Protein AF-A0A354GSQ2-F1 (afdb_monomer_lite)

Sequence (301 aa):
METSEYLVSHGCSGDFGRFRPTSPATYRRGDRVVLRSPDGLELGVVLRPATEGHARFLSGTALGELLRRATAEDEDTIRSARDRGDLIFQEGRLLAAEMGLPVEILDVEVQLDGSRAVVHHIRLAECDYRPLVSTLSTKHRILIVMENLGAPAAVPEEAHGGGCGKAGCGQAGGGGCGSCGSGGGCATGCGSGGAAVKDEAGTAVAVRDLPDDHEVCTCWSVAKEVVVAAIREGVCTVEAVGETTRAGTGCESCQPLLQQLIDSCGPAGLAEATVGSEEDAMAYFSGLREKMWEGRRTPLL

Secondary structure (DSSP, 8-state):
-----EEEEETTTTEEEEEEESSS----TT-EEEEE-SS-EEEEEEEEE--HHHHHH-TTS-EEEEEEEPPHHHHHHHHHHHHHHHHHHHHHHHHHHHTT-SEEEEEEEEPTTSSEEEEEEEESS----HHHHHHHHHHHTSEEEEEE-SPPP-PPP-------------------------------------PPEE-TTS-EE-GGGS-TT-EEEGGGTEEHHHHHHHHHTT--SHHHHHHHH-TTSSS-TTHHHHHHHHHHHSTTTSTTS----THHHHHHHHHHHHHTTTT------

Structure (mmCIF, N/CA/C/O backbone):
data_AF-A0A354GSQ2-F1
#
_entry.id   AF-A0A354GSQ2-F1
#
loop_
_atom_site.group_PDB
_atom_site.id
_atom_site.type_symbol
_atom_site.label_atom_id
_atom_site.label_alt_id
_atom_site.label_comp_id
_atom_site.label_asym_id
_atom_site.label_entity_id
_atom_site.label_seq_id
_atom_site.pdbx_PDB_ins_code
_atom_site.Cartn_x
_atom_site.Cartn_y
_atom_site.Cartn_z
_atom_site.occupancy
_atom_site.B_iso_or_equiv
_atom_site.auth_seq_id
_atom_site.auth_comp_id
_atom_site.auth_asym_id
_atom_site.auth_atom_id
_atom_site.pdbx_PDB_model_num
ATOM 1 N N . MET A 1 1 ? 23.203 9.232 -23.065 1.00 42.28 1 MET A N 1
ATOM 2 C CA . MET A 1 1 ? 21.965 8.696 -23.667 1.00 42.28 1 MET A CA 1
ATOM 3 C C . MET A 1 1 ? 20.943 8.639 -22.555 1.00 42.28 1 MET A C 1
ATOM 5 O O . MET A 1 1 ? 21.246 8.051 -21.526 1.00 42.28 1 MET A O 1
ATOM 9 N N . GLU A 1 2 ? 19.854 9.385 -22.713 1.00 52.53 2 GLU A N 1
ATOM 10 C CA . GLU A 1 2 ? 18.921 9.776 -21.652 1.00 52.53 2 GLU A CA 1
ATOM 11 C C . GLU A 1 2 ? 18.357 8.575 -20.892 1.00 52.53 2 GLU A C 1
ATOM 13 O O . GLU A 1 2 ? 17.747 7.675 -21.474 1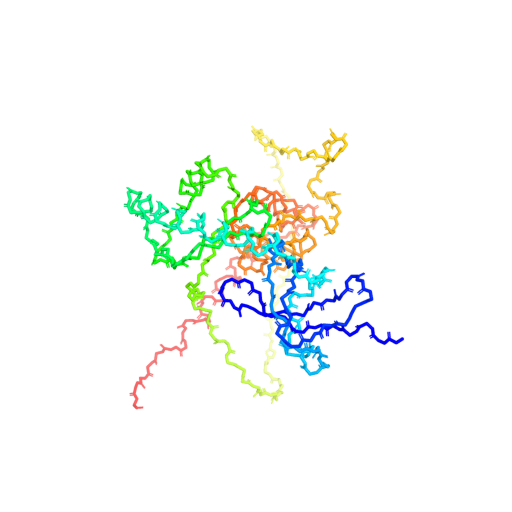.00 52.53 2 GLU A O 1
ATOM 18 N N . THR A 1 3 ? 18.551 8.590 -19.574 1.00 54.81 3 THR A N 1
ATOM 19 C CA . THR A 1 3 ? 17.863 7.754 -18.590 1.00 54.81 3 THR A CA 1
ATOM 20 C C . THR A 1 3 ? 16.371 8.066 -18.661 1.00 54.81 3 THR A C 1
ATOM 22 O O . THR A 1 3 ? 15.844 8.900 -17.931 1.00 54.81 3 THR A O 1
ATOM 25 N N . SER A 1 4 ? 15.703 7.438 -19.626 1.00 81.69 4 SER A N 1
ATOM 26 C CA . SER A 1 4 ? 14.283 7.631 -19.891 1.00 81.69 4 SER A CA 1
ATOM 27 C C . SER A 1 4 ? 13.491 7.056 -18.722 1.00 81.69 4 SER A C 1
ATOM 29 O O . SER A 1 4 ? 13.571 5.863 -18.435 1.00 81.69 4 SER A O 1
ATOM 31 N N . GLU A 1 5 ? 12.759 7.913 -18.023 1.00 88.75 5 GLU A N 1
ATOM 32 C CA . GLU A 1 5 ? 11.782 7.498 -17.022 1.00 88.75 5 GLU A CA 1
ATOM 33 C C . GLU A 1 5 ? 10.605 6.792 -17.698 1.00 88.75 5 GLU A C 1
ATOM 35 O O . GLU A 1 5 ? 10.332 6.989 -18.886 1.00 88.75 5 GLU A O 1
ATOM 40 N N . TYR A 1 6 ? 9.876 5.991 -16.932 1.00 90.75 6 TYR A N 1
ATOM 41 C CA . TYR A 1 6 ? 8.697 5.279 -17.403 1.00 90.75 6 TYR A CA 1
ATOM 42 C C . TYR A 1 6 ? 7.479 5.694 -16.593 1.00 90.75 6 TYR A C 1
ATOM 44 O O . TYR A 1 6 ? 7.553 5.867 -15.380 1.00 90.75 6 TYR A O 1
ATOM 52 N N . LEU A 1 7 ? 6.351 5.835 -17.280 1.00 91.31 7 LEU A N 1
ATOM 53 C CA . LEU A 1 7 ? 5.048 5.888 -16.644 1.00 91.31 7 LEU A CA 1
ATOM 54 C C . LEU A 1 7 ? 4.614 4.448 -16.366 1.00 91.31 7 LEU A C 1
ATOM 56 O O . LEU A 1 7 ? 4.531 3.639 -17.299 1.00 91.31 7 LEU A O 1
ATOM 60 N N . VAL A 1 8 ? 4.362 4.133 -15.103 1.00 91.88 8 VAL A N 1
ATOM 61 C CA . VAL A 1 8 ? 4.013 2.786 -14.642 1.00 91.88 8 VAL A CA 1
ATOM 62 C C . VAL A 1 8 ? 2.752 2.892 -13.800 1.00 91.88 8 VAL A C 1
ATOM 64 O O . VAL A 1 8 ? 2.685 3.763 -12.936 1.00 91.88 8 VAL A O 1
ATOM 67 N N . SER A 1 9 ? 1.765 2.035 -14.065 1.00 91.44 9 SER A N 1
ATOM 68 C CA . SER A 1 9 ? 0.638 1.844 -13.149 1.00 91.44 9 SER A CA 1
ATOM 69 C C . SER A 1 9 ? 1.027 0.845 -12.062 1.00 91.44 9 SER A C 1
ATOM 71 O O . SER A 1 9 ? 1.624 -0.180 -12.396 1.00 91.44 9 SER A O 1
ATOM 73 N N . HIS A 1 10 ? 0.699 1.108 -10.807 1.00 89.75 10 HIS A N 1
ATOM 74 C CA . HIS A 1 10 ? 1.065 0.313 -9.637 1.00 89.75 10 HIS A CA 1
ATOM 75 C C . HIS A 1 10 ? -0.059 0.321 -8.592 1.00 89.75 10 HIS A C 1
ATOM 77 O O . HIS A 1 10 ? -1.101 0.938 -8.814 1.00 89.75 10 HIS A O 1
ATOM 83 N N . GLY A 1 11 ? 0.120 -0.435 -7.507 1.00 79.25 11 GLY A N 1
ATOM 84 C CA . GLY A 1 11 ? -0.962 -0.745 -6.567 1.00 79.25 11 GLY A CA 1
ATOM 85 C C . GLY A 1 11 ? -2.086 -1.591 -7.187 1.00 79.25 11 GLY A C 1
ATOM 86 O O . GLY A 1 11 ? -2.130 -1.836 -8.400 1.00 79.25 11 GLY A O 1
ATOM 87 N N . CYS A 1 12 ? -3.010 -2.074 -6.358 1.00 65.81 12 CYS A N 1
ATOM 88 C CA . CYS A 1 12 ? -4.240 -2.722 -6.835 1.00 65.81 12 CYS A CA 1
ATOM 89 C C . CYS A 1 12 ? -5.298 -1.686 -7.242 1.00 65.81 12 CYS A C 1
ATOM 91 O O . CYS A 1 12 ? -6.066 -1.939 -8.171 1.00 65.81 12 CYS A O 1
ATOM 93 N N . SER A 1 13 ? -5.252 -0.498 -6.638 1.00 68.31 13 SER A N 1
ATOM 94 C CA . SER A 1 13 ? -6.089 0.668 -6.941 1.00 68.31 13 SER A CA 1
ATOM 95 C C . SER A 1 13 ? -5.804 1.288 -8.316 1.00 68.31 13 SER A C 1
ATOM 97 O O . SER A 1 13 ? -6.614 2.050 -8.845 1.00 68.31 13 SER A O 1
ATOM 99 N N . GLY A 1 14 ? -4.694 0.902 -8.957 1.00 74.06 14 GLY A N 1
ATOM 100 C CA . GLY A 1 14 ? -4.363 1.329 -10.316 1.00 74.06 14 GLY A CA 1
ATOM 101 C C . GLY A 1 14 ? -3.790 2.741 -10.392 1.00 74.06 14 GLY A C 1
ATOM 102 O O . GLY A 1 14 ? -3.915 3.391 -11.436 1.00 74.06 14 GLY A O 1
ATOM 103 N N . ASP A 1 15 ? -3.145 3.190 -9.316 1.00 83.12 15 ASP A N 1
ATOM 104 C CA . ASP A 1 15 ? -2.356 4.413 -9.306 1.00 83.12 15 ASP A CA 1
ATOM 105 C C . ASP A 1 15 ? -1.270 4.378 -10.370 1.00 83.12 15 ASP A C 1
ATOM 107 O O . ASP A 1 15 ? -0.908 3.335 -10.920 1.00 83.12 15 ASP A O 1
ATOM 111 N N . PHE A 1 16 ? -0.749 5.545 -10.717 1.00 87.69 16 PHE A N 1
ATOM 112 C CA . PHE A 1 16 ? 0.316 5.642 -11.696 1.00 87.69 16 PHE A CA 1
ATOM 113 C C . PHE A 1 16 ? 1.319 6.712 -11.312 1.00 87.69 16 PHE A C 1
ATOM 115 O O . PHE A 1 16 ? 0.971 7.794 -10.850 1.00 87.69 16 PHE A O 1
ATOM 122 N N . GLY A 1 17 ? 2.584 6.418 -11.589 1.00 87.50 17 GLY A N 1
ATOM 123 C CA . GLY A 1 17 ? 3.703 7.273 -11.229 1.00 87.50 17 GLY A CA 1
ATOM 124 C C . GLY A 1 17 ? 4.807 7.259 -12.272 1.00 87.50 17 GLY A C 1
ATOM 125 O O . GLY A 1 17 ? 4.791 6.489 -13.242 1.00 87.50 17 GLY A O 1
ATOM 126 N N . ARG A 1 18 ? 5.778 8.152 -12.078 1.00 89.31 18 ARG A N 1
ATOM 127 C CA . ARG A 1 18 ? 6.990 8.218 -12.896 1.00 89.31 18 ARG A CA 1
ATOM 128 C C . ARG A 1 18 ? 8.098 7.479 -12.173 1.00 89.31 18 ARG A C 1
ATOM 130 O O . ARG A 1 18 ? 8.474 7.850 -11.069 1.00 89.31 18 ARG A O 1
ATOM 137 N N . PHE A 1 19 ? 8.657 6.476 -12.830 1.00 90.56 19 PHE A N 1
ATOM 138 C CA . PHE A 1 19 ? 9.686 5.638 -12.240 1.00 90.56 19 PHE A CA 1
ATOM 139 C C . PHE A 1 19 ? 10.955 5.675 -13.074 1.00 90.56 19 PHE A C 1
ATOM 141 O O . PHE A 1 19 ? 10.932 5.488 -14.297 1.00 90.56 19 PHE A O 1
ATOM 148 N N . ARG A 1 20 ? 12.081 5.916 -12.404 1.00 91.25 20 ARG A N 1
ATOM 149 C CA . ARG A 1 20 ? 13.397 5.923 -13.038 1.00 91.25 20 ARG A CA 1
ATOM 150 C C . ARG A 1 20 ? 14.038 4.539 -12.918 1.00 91.25 20 ARG A C 1
ATOM 152 O O . ARG A 1 20 ? 14.146 4.036 -11.804 1.00 91.25 20 ARG A O 1
ATOM 159 N N . PRO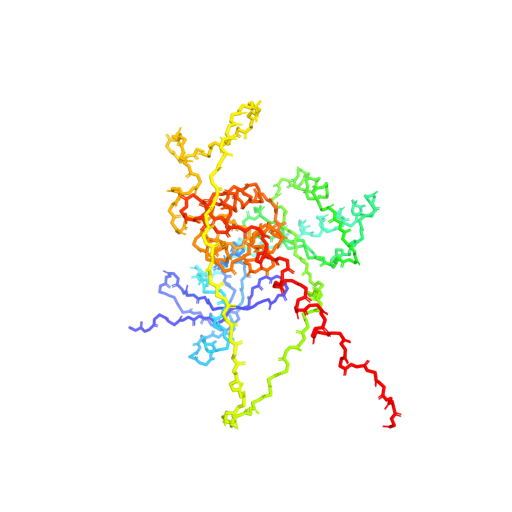 A 1 21 ? 14.498 3.924 -14.021 1.00 92.69 21 PRO A N 1
ATOM 160 C CA . PRO A 1 21 ? 15.263 2.683 -13.952 1.00 92.69 21 PRO A CA 1
ATOM 161 C C . PRO A 1 21 ? 16.531 2.833 -13.111 1.00 92.69 21 PRO A C 1
ATOM 163 O O . PRO A 1 21 ? 17.316 3.750 -13.352 1.00 92.69 21 PRO A O 1
ATOM 166 N N . THR A 1 22 ? 16.764 1.910 -12.178 1.00 92.00 22 THR A N 1
ATOM 167 C CA . THR A 1 22 ? 18.013 1.854 -11.390 1.00 92.00 22 THR A CA 1
ATOM 168 C C . THR A 1 22 ? 19.157 1.181 -12.146 1.00 92.00 22 THR A C 1
ATOM 170 O O . THR A 1 22 ? 20.328 1.397 -11.844 1.00 92.00 22 THR A O 1
ATOM 173 N N . SER A 1 23 ? 18.828 0.385 -13.163 1.00 85.75 23 SER A N 1
ATOM 174 C CA . SER A 1 23 ? 19.778 -0.275 -14.053 1.00 85.75 23 SER A CA 1
ATOM 175 C C . SER A 1 23 ? 19.487 0.072 -15.519 1.00 85.75 23 SER A C 1
ATOM 177 O O . SER A 1 23 ? 18.337 0.356 -15.874 1.00 85.75 23 SER A O 1
ATOM 179 N N . PRO A 1 24 ? 20.509 0.071 -16.397 1.00 83.31 24 PRO A N 1
ATOM 180 C CA . PRO A 1 24 ? 20.323 0.313 -17.823 1.00 83.31 24 PRO A CA 1
ATOM 181 C C . PRO A 1 24 ? 19.538 -0.846 -18.452 1.00 83.31 24 PRO A C 1
ATOM 183 O O . PRO A 1 24 ? 20.096 -1.864 -18.853 1.00 83.31 24 PRO A O 1
ATOM 186 N N . ALA A 1 25 ? 18.221 -0.679 -18.529 1.00 84.94 25 ALA A N 1
ATOM 187 C CA . ALA A 1 25 ? 17.292 -1.629 -19.118 1.00 84.94 25 ALA A CA 1
ATOM 188 C C . ALA A 1 25 ? 16.192 -0.895 -19.894 1.00 84.94 25 ALA A C 1
ATOM 190 O O . ALA A 1 25 ? 15.792 0.222 -19.556 1.00 84.94 25 ALA A O 1
ATOM 191 N N . THR A 1 26 ? 15.691 -1.537 -20.949 1.00 89.19 26 THR A N 1
ATOM 192 C CA . THR A 1 26 ? 14.559 -1.029 -21.729 1.00 89.19 26 THR A CA 1
ATOM 193 C C . THR A 1 26 ? 13.293 -1.793 -21.371 1.00 89.19 26 THR A C 1
ATOM 195 O O . THR A 1 26 ? 13.255 -3.030 -21.406 1.00 89.19 26 THR A O 1
ATOM 198 N N . TYR A 1 27 ? 12.240 -1.040 -21.075 1.00 91.56 27 TYR A N 1
ATOM 199 C CA . TYR A 1 27 ? 10.933 -1.578 -20.727 1.00 91.56 27 TYR A CA 1
ATOM 200 C C . TYR A 1 27 ? 9.914 -1.246 -21.813 1.00 91.56 27 TYR A C 1
ATOM 202 O O . TYR A 1 27 ? 9.933 -0.167 -22.409 1.00 91.56 27 TYR A O 1
ATOM 210 N N . ARG A 1 28 ? 9.038 -2.201 -22.113 1.00 92.56 28 ARG A N 1
ATOM 211 C CA . ARG A 1 28 ? 7.971 -2.064 -23.106 1.00 92.56 28 ARG A CA 1
ATOM 212 C C . ARG A 1 28 ? 6.635 -1.890 -22.404 1.00 92.56 28 ARG A C 1
ATOM 214 O O . ARG A 1 28 ? 6.451 -2.339 -21.279 1.00 92.56 28 ARG A O 1
ATOM 221 N N . ARG A 1 29 ? 5.681 -1.267 -23.098 1.00 94.44 29 ARG A N 1
ATOM 222 C CA . ARG A 1 29 ? 4.294 -1.210 -22.632 1.00 94.44 29 ARG A CA 1
ATOM 223 C C . ARG A 1 29 ? 3.780 -2.626 -22.348 1.00 94.44 29 ARG A C 1
ATOM 225 O O . ARG A 1 29 ? 3.891 -3.490 -23.213 1.00 94.44 29 ARG A O 1
ATOM 232 N N . GLY A 1 30 ? 3.197 -2.822 -21.172 1.00 94.31 30 GLY A N 1
ATOM 233 C CA . GLY A 1 30 ? 2.697 -4.104 -20.686 1.00 94.31 30 GLY A CA 1
ATOM 234 C C . GLY A 1 30 ? 3.723 -4.941 -19.920 1.00 94.31 30 GLY A C 1
ATOM 235 O O . GLY A 1 30 ? 3.328 -5.940 -19.326 1.00 94.31 30 GLY A O 1
ATOM 236 N N . ASP A 1 31 ? 5.006 -4.557 -19.891 1.00 95.00 31 ASP A N 1
ATOM 237 C CA . ASP A 1 31 ? 5.993 -5.254 -19.062 1.00 95.00 31 ASP A CA 1
ATOM 238 C C . ASP A 1 31 ? 5.594 -5.122 -17.586 1.00 95.00 31 ASP A C 1
ATOM 240 O O . ASP A 1 31 ? 5.360 -4.014 -17.093 1.00 95.00 31 ASP A O 1
ATOM 244 N N . ARG A 1 32 ? 5.544 -6.257 -16.881 1.00 95.06 32 ARG A N 1
ATOM 245 C CA . ARG A 1 32 ? 5.377 -6.283 -15.427 1.00 95.06 32 ARG A CA 1
ATOM 246 C C . ARG A 1 32 ? 6.727 -6.040 -14.770 1.00 95.06 32 ARG A C 1
ATOM 248 O O . ARG A 1 32 ? 7.734 -6.644 -15.153 1.00 95.06 32 ARG A O 1
ATOM 255 N N . VAL A 1 33 ? 6.759 -5.114 -13.824 1.00 95.06 33 VAL A N 1
ATOM 256 C CA . VAL A 1 33 ? 7.987 -4.606 -13.210 1.00 95.06 33 VAL A CA 1
ATOM 257 C C . VAL A 1 33 ? 7.835 -4.531 -11.703 1.00 95.06 33 VAL A C 1
ATOM 259 O O . VAL A 1 33 ? 6.744 -4.298 -11.198 1.00 95.06 33 VAL A O 1
ATOM 262 N N . VAL A 1 34 ? 8.945 -4.715 -11.000 1.00 94.69 34 VAL A N 1
ATOM 263 C CA . VAL A 1 34 ? 9.047 -4.410 -9.576 1.00 94.69 34 VAL A CA 1
ATOM 264 C C . VAL A 1 34 ? 9.567 -2.988 -9.445 1.00 94.69 34 VAL A C 1
ATOM 266 O O . VAL A 1 34 ? 10.566 -2.621 -10.081 1.00 94.69 34 VAL A O 1
ATOM 269 N N . LEU A 1 35 ? 8.891 -2.199 -8.623 1.00 93.50 35 LEU A N 1
ATOM 270 C CA . LEU A 1 35 ? 9.218 -0.807 -8.368 1.00 93.50 35 LEU A CA 1
ATOM 271 C C . LEU A 1 35 ? 9.237 -0.507 -6.871 1.00 93.50 35 LEU A C 1
ATOM 273 O O . LEU A 1 35 ? 8.699 -1.267 -6.067 1.00 93.50 35 LEU A O 1
ATOM 277 N N . ARG A 1 36 ? 9.872 0.606 -6.516 1.00 91.56 36 ARG A N 1
ATOM 278 C CA . ARG A 1 36 ? 9.809 1.204 -5.186 1.00 91.56 36 ARG A CA 1
ATOM 279 C C . ARG A 1 36 ? 9.062 2.530 -5.287 1.00 91.56 36 ARG A C 1
ATOM 281 O O . ARG A 1 36 ? 9.556 3.464 -5.924 1.00 91.56 36 ARG A O 1
ATOM 288 N N . SER A 1 37 ? 7.868 2.567 -4.713 1.00 86.88 37 SER A N 1
ATOM 289 C CA . SER A 1 37 ? 7.061 3.767 -4.488 1.00 86.88 37 SER A CA 1
ATOM 290 C C . SER A 1 37 ? 7.405 4.358 -3.105 1.00 86.88 37 SER A C 1
ATOM 292 O O . SER A 1 37 ? 8.173 3.744 -2.355 1.00 86.88 37 SER A O 1
ATOM 294 N N . PRO A 1 38 ? 6.861 5.532 -2.734 1.00 78.88 38 PRO A N 1
ATOM 295 C CA . PRO A 1 38 ? 6.916 6.010 -1.351 1.00 78.88 38 PRO A CA 1
ATOM 296 C C . PRO A 1 38 ? 6.237 5.046 -0.383 1.00 78.88 38 PRO A C 1
ATOM 298 O O . PRO A 1 38 ? 6.644 4.939 0.771 1.00 78.88 38 PRO A O 1
ATOM 301 N N . ASP A 1 39 ? 5.222 4.325 -0.858 1.00 76.88 39 ASP A N 1
ATOM 302 C CA . ASP A 1 39 ? 4.505 3.388 -0.021 1.00 76.88 39 ASP A CA 1
ATOM 303 C C . ASP A 1 39 ? 5.324 2.140 0.267 1.00 76.88 39 ASP A C 1
ATOM 305 O O . ASP A 1 39 ? 5.200 1.596 1.366 1.00 76.88 39 ASP A O 1
ATOM 309 N N . GLY A 1 40 ? 6.165 1.686 -0.666 1.00 84.62 40 GLY A N 1
ATOM 310 C CA . GLY A 1 40 ? 7.061 0.552 -0.460 1.00 84.62 40 GLY A CA 1
ATOM 311 C C . GLY A 1 40 ? 7.411 -0.196 -1.744 1.00 84.62 40 GLY A C 1
ATOM 312 O O . GLY A 1 40 ? 7.528 0.382 -2.826 1.00 84.62 40 GLY A O 1
ATOM 313 N N . LEU A 1 41 ? 7.655 -1.503 -1.613 1.00 90.06 41 LEU A N 1
ATOM 314 C CA . LEU A 1 41 ? 7.962 -2.373 -2.747 1.00 90.06 41 LEU A CA 1
ATOM 315 C C . LEU A 1 41 ? 6.670 -2.891 -3.383 1.00 90.06 41 LEU A C 1
ATOM 317 O O . LEU A 1 41 ? 5.864 -3.555 -2.728 1.00 90.06 41 LEU A O 1
ATOM 321 N N . GLU A 1 42 ? 6.503 -2.647 -4.678 1.00 90.62 42 GLU A N 1
ATOM 322 C CA . GLU A 1 42 ? 5.266 -2.964 -5.385 1.00 90.62 42 GLU A CA 1
ATOM 323 C C . GLU A 1 42 ? 5.518 -3.566 -6.762 1.00 90.62 42 GLU A C 1
ATOM 325 O O . GLU A 1 42 ? 6.602 -3.467 -7.350 1.00 90.62 42 GLU A O 1
ATOM 330 N N . LEU A 1 43 ? 4.463 -4.179 -7.291 1.00 91.62 43 LEU A N 1
ATOM 331 C CA . LEU A 1 43 ? 4.409 -4.634 -8.664 1.00 91.62 43 LEU A CA 1
ATOM 332 C C . LEU A 1 43 ? 3.632 -3.626 -9.512 1.00 91.62 43 LEU A C 1
ATOM 334 O O . LEU A 1 43 ? 2.533 -3.215 -9.151 1.00 91.62 43 LEU A O 1
ATOM 338 N N . GLY A 1 44 ? 4.173 -3.285 -10.675 1.00 92.44 44 GLY A N 1
ATOM 339 C CA . GLY A 1 44 ? 3.535 -2.388 -11.624 1.00 92.44 44 GLY A CA 1
ATOM 340 C C . GLY A 1 44 ? 3.521 -2.925 -13.048 1.00 92.44 44 GLY A C 1
ATOM 341 O O . GLY A 1 44 ? 4.140 -3.941 -13.378 1.00 92.44 44 GLY A O 1
ATOM 342 N N . VAL A 1 45 ? 2.812 -2.208 -13.912 1.00 94.50 45 VAL A N 1
ATOM 343 C CA . VAL A 1 45 ? 2.732 -2.455 -15.350 1.00 94.50 45 VAL A CA 1
ATOM 344 C C . VAL A 1 45 ? 3.191 -1.207 -16.083 1.00 94.50 45 VAL A C 1
ATOM 346 O O . VAL A 1 45 ? 2.656 -0.113 -15.907 1.00 94.50 45 VAL A O 1
ATOM 349 N N . VAL A 1 46 ? 4.201 -1.362 -16.932 1.00 94.38 46 VAL A N 1
ATOM 350 C CA . VAL A 1 46 ? 4.744 -0.247 -17.708 1.00 94.38 46 VAL A CA 1
ATOM 351 C C . VAL A 1 46 ? 3.697 0.211 -18.714 1.00 94.38 46 VAL A C 1
ATOM 353 O O . VAL A 1 46 ? 3.258 -0.554 -19.572 1.00 94.38 46 VAL A O 1
ATOM 356 N N . LEU A 1 47 ? 3.312 1.482 -18.654 1.00 93.00 47 LEU A N 1
ATOM 357 C CA . LEU A 1 47 ? 2.368 2.067 -19.599 1.00 93.00 47 LEU A CA 1
ATOM 358 C C . LEU A 1 47 ? 3.104 2.574 -20.836 1.00 93.00 47 LEU A C 1
ATOM 360 O O . LEU A 1 47 ? 2.704 2.280 -21.964 1.00 93.00 47 LEU A O 1
ATOM 364 N N . ARG A 1 48 ? 4.179 3.343 -20.632 1.00 92.00 48 ARG A N 1
ATOM 365 C CA . ARG A 1 48 ? 4.991 3.948 -21.701 1.00 92.00 48 ARG A CA 1
ATOM 366 C C . ARG A 1 48 ? 6.246 4.629 -21.142 1.00 92.00 48 ARG A C 1
ATOM 368 O O . ARG A 1 48 ? 6.279 4.929 -19.952 1.00 92.00 48 ARG A O 1
ATOM 375 N N . PRO A 1 49 ? 7.228 4.980 -21.990 1.00 89.75 49 PRO A N 1
ATOM 376 C CA . PRO A 1 49 ? 8.222 5.988 -21.637 1.00 89.75 49 PRO A CA 1
ATOM 377 C C . PRO A 1 49 ? 7.542 7.306 -21.241 1.00 89.75 49 PRO A C 1
ATOM 379 O O . PRO A 1 49 ? 6.580 7.748 -21.891 1.00 89.75 49 PRO A O 1
ATOM 382 N N . ALA A 1 50 ? 8.030 7.916 -20.164 1.00 85.69 50 ALA A N 1
ATOM 383 C CA . ALA A 1 50 ? 7.593 9.227 -19.721 1.00 85.69 50 ALA A CA 1
ATOM 384 C C . ALA A 1 50 ? 8.008 10.292 -20.749 1.00 85.69 50 ALA A C 1
ATOM 386 O O . ALA A 1 50 ? 8.980 10.141 -21.485 1.00 85.69 50 ALA A O 1
ATOM 387 N N . THR A 1 51 ? 7.234 11.369 -20.823 1.00 79.75 51 THR A N 1
ATOM 388 C CA . THR A 1 51 ? 7.487 12.508 -21.708 1.00 79.75 51 THR A CA 1
ATOM 389 C C . THR A 1 51 ? 7.524 13.756 -20.841 1.00 79.75 51 THR A C 1
ATOM 391 O O . THR A 1 51 ? 6.964 13.768 -19.743 1.00 79.75 51 THR A O 1
ATOM 394 N N . GLU A 1 52 ? 8.130 14.827 -21.342 1.00 70.62 52 GLU A N 1
ATOM 395 C CA . GLU A 1 52 ? 8.184 16.113 -20.639 1.00 70.62 52 GLU A CA 1
ATOM 396 C C . GLU A 1 52 ? 6.778 16.667 -20.316 1.00 70.62 52 GLU A C 1
ATOM 398 O O . GLU A 1 52 ? 6.573 17.320 -19.296 1.00 70.62 52 GLU A O 1
ATOM 403 N N . GLY A 1 53 ? 5.769 16.330 -21.132 1.00 66.44 53 GLY A N 1
ATOM 404 C CA . GLY A 1 53 ? 4.364 16.655 -20.864 1.00 66.44 53 GLY A CA 1
ATOM 405 C C . GLY A 1 53 ? 3.800 15.963 -19.619 1.00 66.44 53 GLY A C 1
ATOM 406 O O . GLY A 1 53 ? 3.035 16.579 -18.883 1.00 66.44 53 GLY A O 1
ATOM 407 N N . HIS A 1 54 ? 4.222 14.727 -19.325 1.00 70.62 54 HIS A N 1
ATOM 408 C CA . HIS A 1 54 ? 3.843 14.055 -18.078 1.00 70.62 54 HIS A CA 1
ATOM 409 C C . HIS A 1 54 ? 4.503 14.722 -16.869 1.00 70.62 54 HIS A C 1
ATOM 411 O O . HIS A 1 54 ? 3.878 14.812 -15.822 1.00 70.62 54 HIS A O 1
ATOM 417 N N . ALA A 1 55 ? 5.722 15.252 -17.009 1.00 62.69 55 ALA A N 1
ATOM 418 C CA . ALA A 1 55 ? 6.406 15.938 -15.914 1.00 62.69 55 ALA A CA 1
ATOM 419 C C . ALA A 1 55 ? 5.683 17.212 -15.444 1.00 62.69 55 ALA A C 1
ATOM 421 O O . ALA A 1 55 ? 5.749 17.536 -14.265 1.00 62.69 55 ALA A O 1
ATOM 422 N N . ARG A 1 56 ? 4.968 17.900 -16.346 1.00 61.09 56 ARG A N 1
ATOM 423 C CA . ARG A 1 56 ? 4.179 19.107 -16.033 1.00 61.09 56 ARG A CA 1
ATOM 424 C C . ARG A 1 56 ? 2.827 18.810 -15.385 1.00 61.09 56 ARG A C 1
ATOM 426 O O . ARG A 1 56 ? 2.277 19.679 -14.721 1.00 61.09 56 ARG A O 1
ATOM 433 N N . PHE A 1 57 ? 2.275 17.623 -15.631 1.00 59.91 57 PHE A N 1
ATOM 434 C CA . PHE A 1 57 ? 0.976 17.199 -15.096 1.00 59.91 57 PHE A CA 1
ATOM 435 C C . PHE A 1 57 ? 1.122 16.400 -13.792 1.00 59.91 57 PHE A C 1
ATOM 437 O O . PHE A 1 57 ? 0.215 16.376 -12.971 1.00 59.91 57 PHE A O 1
ATOM 444 N N . LEU A 1 58 ? 2.283 15.768 -13.606 1.00 62.44 58 LEU A N 1
ATOM 445 C CA . LEU A 1 58 ? 2.645 14.915 -12.474 1.00 62.44 58 LEU A CA 1
ATOM 446 C C . LEU A 1 58 ? 3.716 15.575 -11.599 1.00 62.44 58 LEU A C 1
ATOM 448 O O . LEU A 1 58 ? 4.619 14.908 -11.097 1.00 62.44 58 LEU A O 1
ATOM 452 N N . SER A 1 59 ? 3.650 16.899 -11.449 1.00 50.38 59 SER A N 1
ATOM 453 C CA . SER A 1 59 ? 4.630 17.711 -10.712 1.00 50.38 59 SER A CA 1
ATOM 454 C C . SER A 1 59 ? 4.785 17.291 -9.242 1.00 50.38 59 SER A C 1
ATOM 456 O O . SER A 1 59 ? 5.789 17.629 -8.627 1.00 50.38 59 SER A O 1
ATOM 458 N N . GLY A 1 60 ? 3.805 16.557 -8.698 1.00 52.09 60 GLY A N 1
ATOM 459 C CA . GLY A 1 60 ? 3.803 15.993 -7.344 1.00 52.09 60 GLY A CA 1
ATOM 460 C C . GLY A 1 60 ? 3.604 14.474 -7.288 1.00 52.09 60 GLY A C 1
ATOM 461 O O . GLY A 1 60 ? 3.350 13.943 -6.215 1.00 52.09 60 GLY A O 1
ATOM 462 N N . THR A 1 61 ? 3.680 13.762 -8.417 1.00 54.88 61 THR A N 1
ATOM 463 C CA . THR A 1 61 ? 3.553 12.297 -8.424 1.00 54.88 61 THR A CA 1
ATOM 464 C C . THR A 1 61 ? 4.918 11.687 -8.171 1.00 54.88 61 THR A C 1
ATOM 466 O O . THR A 1 61 ? 5.882 12.025 -8.864 1.00 54.88 61 THR A O 1
ATOM 469 N N . ALA A 1 62 ? 4.989 10.812 -7.171 1.00 56.44 62 ALA A N 1
ATOM 470 C CA . ALA A 1 62 ? 6.223 10.241 -6.663 1.00 56.44 62 ALA A CA 1
ATOM 471 C C . ALA A 1 62 ? 7.166 9.791 -7.786 1.00 56.44 62 ALA A C 1
ATOM 473 O O . ALA A 1 62 ? 6.835 8.927 -8.603 1.00 56.44 62 ALA A O 1
ATOM 474 N N . LEU A 1 63 ? 8.352 10.402 -7.814 1.00 69.31 63 LEU A N 1
ATOM 475 C CA . LEU A 1 63 ? 9.491 9.870 -8.542 1.00 69.31 63 LEU A CA 1
ATOM 476 C C . LEU A 1 63 ? 9.959 8.633 -7.783 1.00 69.31 63 LEU A C 1
ATOM 478 O O . LEU A 1 63 ? 10.673 8.746 -6.791 1.00 69.31 63 LEU A O 1
ATOM 482 N N . GLY A 1 64 ? 9.514 7.465 -8.229 1.00 87.00 64 GLY A N 1
ATOM 483 C CA . GLY A 1 64 ? 9.949 6.194 -7.669 1.00 87.00 64 GLY A CA 1
ATOM 484 C C . GLY A 1 64 ? 11.098 5.571 -8.456 1.00 87.00 64 GLY A C 1
ATOM 485 O O . GLY A 1 64 ? 11.551 6.071 -9.494 1.00 87.00 64 GLY A O 1
ATOM 486 N N . GLU A 1 65 ? 11.533 4.409 -7.988 1.00 92.81 65 GLU A N 1
ATOM 487 C CA . GLU A 1 65 ? 12.572 3.620 -8.641 1.00 92.81 65 GLU A CA 1
ATOM 488 C C . GLU A 1 65 ? 11.965 2.424 -9.373 1.00 92.81 65 GLU A C 1
ATOM 490 O O . GLU A 1 65 ? 11.224 1.633 -8.794 1.00 92.81 65 GLU A O 1
ATOM 495 N N . LEU A 1 66 ? 12.307 2.252 -10.649 1.00 93.75 66 LEU A N 1
ATOM 496 C CA . LEU A 1 66 ? 12.006 1.040 -11.404 1.00 93.75 66 LEU A CA 1
ATOM 497 C C . LEU A 1 66 ? 13.197 0.090 -11.251 1.00 93.75 66 LEU A C 1
ATOM 499 O O . LEU A 1 66 ? 14.268 0.323 -11.816 1.00 93.75 66 LEU A O 1
ATOM 503 N N . LEU A 1 67 ? 13.013 -0.981 -10.483 1.00 94.19 67 LEU A N 1
ATOM 504 C CA . LEU A 1 67 ? 14.113 -1.852 -10.079 1.00 94.19 67 LEU A CA 1
ATOM 505 C C . LEU A 1 67 ? 14.461 -2.869 -11.167 1.00 94.19 67 LEU A C 1
ATOM 507 O O . LEU A 1 67 ? 15.617 -2.986 -11.578 1.00 94.19 67 LEU A O 1
ATOM 511 N N . ARG A 1 68 ? 13.461 -3.630 -11.622 1.00 94.88 68 ARG A N 1
ATOM 512 C CA . ARG A 1 68 ? 13.645 -4.733 -12.576 1.00 94.88 68 ARG A CA 1
ATOM 513 C C . ARG A 1 68 ? 12.320 -5.216 -13.158 1.00 94.88 68 ARG A C 1
ATOM 515 O O . ARG A 1 68 ? 11.246 -4.855 -12.687 1.00 94.88 68 ARG A O 1
ATOM 522 N N . ARG A 1 69 ? 12.397 -6.096 -14.160 1.00 95.88 69 ARG A N 1
ATOM 523 C CA . ARG A 1 69 ? 11.247 -6.902 -14.598 1.00 95.88 69 ARG A CA 1
ATOM 524 C C . ARG A 1 69 ? 10.817 -7.856 -13.483 1.00 95.88 69 ARG A C 1
ATOM 526 O O . ARG A 1 69 ? 11.668 -8.358 -12.742 1.00 95.88 69 ARG A O 1
ATOM 533 N N . ALA A 1 70 ? 9.515 -8.094 -13.401 1.00 95.25 70 ALA A N 1
ATOM 534 C CA . ALA A 1 70 ? 8.944 -9.084 -12.505 1.00 95.25 70 ALA A CA 1
ATOM 535 C C . ALA A 1 70 ? 9.412 -10.494 -12.895 1.00 95.25 70 ALA A C 1
ATOM 537 O O . ALA A 1 70 ? 9.479 -10.838 -14.079 1.00 95.25 70 ALA A O 1
ATOM 538 N N . THR A 1 71 ? 9.762 -11.293 -11.896 1.00 96.06 71 THR A N 1
ATOM 539 C CA . THR A 1 71 ? 10.052 -12.723 -12.018 1.00 96.06 71 THR A CA 1
ATOM 540 C C . THR A 1 71 ? 8.783 -13.521 -11.718 1.00 96.06 71 THR A C 1
ATOM 542 O O . THR A 1 71 ? 7.816 -12.991 -11.178 1.00 96.06 71 THR A O 1
ATOM 545 N N . ALA A 1 72 ? 8.782 -14.819 -12.033 1.00 95.44 72 ALA A N 1
ATOM 546 C CA . ALA A 1 72 ? 7.679 -15.702 -11.640 1.00 95.44 72 ALA A CA 1
ATOM 547 C C . ALA A 1 72 ? 7.495 -15.761 -10.109 1.00 95.44 72 ALA A C 1
ATOM 549 O O . ALA A 1 72 ? 6.375 -15.866 -9.629 1.00 95.44 72 ALA A O 1
ATOM 550 N N . GLU A 1 73 ? 8.583 -15.627 -9.349 1.00 94.56 73 GLU A N 1
ATOM 551 C CA . GLU A 1 73 ? 8.536 -15.570 -7.886 1.00 94.56 73 GLU A CA 1
ATOM 552 C C . GLU A 1 73 ? 7.814 -14.310 -7.384 1.00 94.56 73 GLU A C 1
ATOM 554 O O . GLU A 1 73 ? 6.995 -14.401 -6.471 1.00 94.56 73 GLU A O 1
ATOM 559 N N . ASP A 1 74 ? 8.031 -13.147 -8.011 1.00 94.44 74 ASP A N 1
ATOM 560 C CA . ASP A 1 74 ? 7.281 -11.930 -7.660 1.00 94.44 74 ASP A CA 1
ATOM 561 C C . ASP A 1 74 ? 5.786 -12.080 -7.968 1.00 94.44 74 ASP A C 1
ATOM 563 O O . ASP A 1 74 ? 4.937 -11.584 -7.230 1.00 94.44 74 ASP A O 1
ATOM 567 N N . GLU A 1 75 ? 5.456 -12.772 -9.060 1.00 92.06 75 GLU A N 1
ATOM 568 C CA . GLU A 1 75 ? 4.074 -13.050 -9.460 1.00 92.06 75 GLU A CA 1
ATOM 569 C C . GLU A 1 75 ? 3.350 -13.966 -8.467 1.00 92.06 75 GLU A C 1
ATOM 571 O O . GLU A 1 75 ? 2.168 -13.779 -8.172 1.00 92.06 75 GLU A O 1
ATOM 576 N N . ASP A 1 76 ? 4.052 -14.952 -7.921 1.00 93.94 76 ASP A N 1
ATOM 577 C CA . ASP A 1 76 ? 3.498 -15.821 -6.887 1.00 93.94 76 ASP A CA 1
ATOM 578 C C . ASP A 1 76 ? 3.428 -15.106 -5.530 1.00 93.94 76 ASP A C 1
ATOM 580 O O . ASP A 1 76 ? 2.462 -15.281 -4.778 1.00 93.94 76 ASP A O 1
ATOM 584 N N . THR A 1 77 ? 4.388 -14.221 -5.255 1.00 93.19 77 THR A N 1
ATOM 585 C CA . THR A 1 77 ? 4.394 -13.372 -4.059 1.00 93.19 77 THR A CA 1
ATOM 586 C C . THR A 1 77 ? 3.209 -12.412 -4.063 1.00 93.19 77 THR A C 1
ATOM 588 O O . THR A 1 77 ? 2.466 -12.370 -3.085 1.00 93.19 77 THR A O 1
ATOM 591 N N . ILE A 1 78 ? 2.947 -11.701 -5.169 1.00 90.56 78 ILE A N 1
ATOM 592 C CA . ILE A 1 78 ? 1.812 -10.766 -5.244 1.00 90.56 78 ILE A CA 1
ATOM 593 C C . ILE A 1 78 ? 0.463 -11.492 -5.181 1.00 90.56 78 ILE A C 1
ATOM 595 O O . ILE A 1 78 ? -0.509 -10.956 -4.655 1.00 90.56 78 ILE A O 1
ATOM 599 N N . ARG A 1 79 ? 0.389 -12.728 -5.688 1.00 92.12 79 ARG A N 1
ATOM 600 C CA . ARG A 1 79 ? -0.810 -13.564 -5.562 1.00 92.12 79 ARG A CA 1
ATOM 601 C C . ARG A 1 79 ? -1.071 -13.922 -4.101 1.00 92.12 79 ARG A C 1
ATOM 603 O O . ARG A 1 79 ? -2.171 -13.706 -3.615 1.00 92.12 79 ARG A O 1
ATOM 610 N N . SER A 1 80 ? -0.035 -14.369 -3.395 1.00 94.12 80 SER A N 1
ATOM 611 C CA . SER A 1 80 ? -0.112 -14.681 -1.963 1.00 94.12 80 SER A CA 1
ATOM 612 C C . SER A 1 80 ? -0.421 -13.437 -1.119 1.00 94.12 80 SER A C 1
ATOM 614 O O . SER A 1 80 ? -1.142 -13.517 -0.126 1.00 94.12 80 SER A O 1
ATOM 616 N N . ALA A 1 81 ? 0.101 -12.273 -1.520 1.00 92.75 81 ALA A N 1
ATOM 617 C CA . ALA A 1 81 ? -0.192 -10.991 -0.891 1.00 92.75 81 ALA A CA 1
ATOM 618 C C . ALA A 1 81 ? -1.676 -10.616 -1.038 1.00 92.75 81 ALA A C 1
ATOM 620 O O . ALA A 1 81 ? -2.287 -10.209 -0.053 1.00 92.75 81 ALA A O 1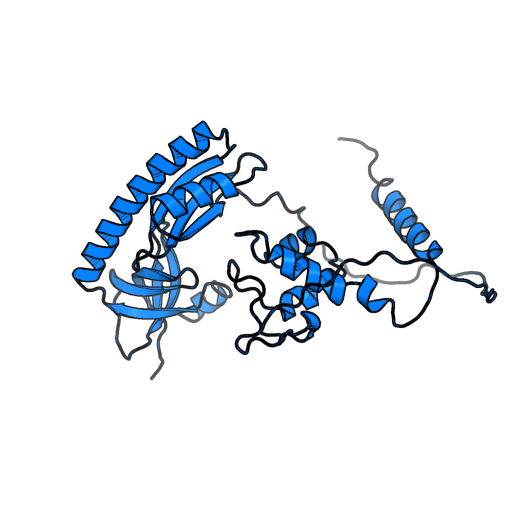
ATOM 621 N N . ARG A 1 82 ? -2.281 -10.833 -2.216 1.00 92.06 82 ARG A N 1
ATOM 622 C CA . ARG A 1 82 ? -3.728 -10.640 -2.428 1.00 92.06 82 ARG A CA 1
ATOM 623 C C . ARG A 1 82 ? -4.570 -11.569 -1.564 1.00 92.06 82 ARG A C 1
ATOM 625 O O . ARG A 1 82 ? -5.447 -11.085 -0.863 1.00 92.06 82 ARG A O 1
ATOM 632 N N . ASP A 1 83 ? -4.244 -12.861 -1.526 1.00 95.19 83 ASP A N 1
ATOM 633 C CA . ASP A 1 83 ? -4.968 -13.822 -0.681 1.00 95.19 83 ASP A CA 1
ATOM 634 C C . ASP A 1 83 ? -4.905 -13.418 0.808 1.00 95.19 83 ASP A C 1
ATOM 636 O O . ASP A 1 83 ? -5.874 -13.551 1.556 1.00 95.19 83 ASP A O 1
ATOM 640 N N . ARG A 1 84 ? -3.762 -12.878 1.256 1.00 95.62 84 ARG A N 1
ATOM 641 C CA . ARG A 1 84 ? -3.606 -12.325 2.610 1.00 95.62 84 ARG A CA 1
ATOM 642 C C . ARG A 1 84 ? -4.395 -11.025 2.803 1.00 95.62 84 ARG A C 1
ATOM 644 O O . ARG A 1 84 ? -4.964 -10.839 3.876 1.00 95.62 84 ARG A O 1
ATOM 651 N N . GLY A 1 85 ? -4.433 -10.154 1.797 1.00 96.12 85 GLY A N 1
ATOM 652 C CA . GLY A 1 85 ? -5.259 -8.945 1.777 1.00 96.12 85 GLY A CA 1
ATOM 653 C C . GLY A 1 85 ? -6.736 -9.273 1.972 1.00 96.12 85 GLY A C 1
ATOM 654 O O . GLY A 1 85 ? -7.351 -8.740 2.891 1.00 96.12 85 GLY A O 1
ATOM 655 N N . ASP A 1 86 ? -7.261 -10.254 1.234 1.00 96.62 86 ASP A N 1
ATOM 656 C CA . ASP A 1 86 ? -8.646 -10.725 1.362 1.00 96.62 86 ASP A CA 1
ATOM 657 C C . ASP A 1 86 ? -8.965 -11.205 2.786 1.00 96.62 86 ASP A C 1
ATOM 659 O O . ASP A 1 86 ? -10.022 -10.892 3.342 1.00 96.62 86 ASP A O 1
ATOM 663 N N . LEU A 1 87 ? -8.041 -11.936 3.418 1.00 97.06 87 LEU A N 1
ATOM 664 C CA . LEU A 1 87 ? -8.196 -12.375 4.808 1.00 97.06 87 LEU A CA 1
ATOM 665 C C . LEU A 1 87 ? -8.253 -11.186 5.777 1.00 97.06 87 LEU A C 1
ATOM 667 O O . LEU A 1 87 ? -9.140 -11.130 6.631 1.00 97.06 87 LEU A O 1
ATOM 671 N N . ILE A 1 88 ? -7.329 -10.229 5.642 1.00 97.88 88 ILE A N 1
ATOM 672 C CA . ILE A 1 88 ? -7.293 -9.024 6.483 1.00 97.88 88 ILE A CA 1
ATOM 673 C C . ILE A 1 88 ? -8.551 -8.180 6.259 1.00 97.88 88 ILE A C 1
ATOM 675 O O . ILE A 1 88 ? -9.119 -7.679 7.226 1.00 97.88 88 ILE A O 1
ATOM 679 N N . PHE A 1 89 ? -9.019 -8.057 5.018 1.00 97.75 89 PHE A N 1
ATOM 680 C CA . PHE A 1 89 ? -10.227 -7.324 4.655 1.00 97.75 89 PHE A CA 1
ATOM 681 C C . PHE A 1 89 ? -11.463 -7.877 5.369 1.00 97.75 89 PHE A C 1
ATOM 683 O O . PHE A 1 89 ? -12.173 -7.135 6.056 1.00 97.75 89 PHE A O 1
ATOM 690 N N . GLN A 1 90 ? -11.707 -9.187 5.262 1.00 97.62 90 GLN A N 1
ATOM 691 C CA . GLN A 1 90 ? -12.875 -9.811 5.890 1.00 97.62 90 GLN A CA 1
ATOM 692 C C . GLN A 1 90 ? -12.835 -9.673 7.414 1.00 97.62 90 GLN A C 1
ATOM 694 O O . GLN A 1 90 ? -13.830 -9.305 8.040 1.00 97.62 90 GLN A O 1
ATOM 699 N N . GLU A 1 91 ? -11.678 -9.922 8.024 1.00 97.56 91 GLU A N 1
ATOM 700 C CA . GLU A 1 91 ? -11.521 -9.792 9.471 1.00 97.56 91 GLU A CA 1
ATOM 701 C C . GLU A 1 91 ? -11.611 -8.342 9.948 1.00 97.56 91 GLU A C 1
ATOM 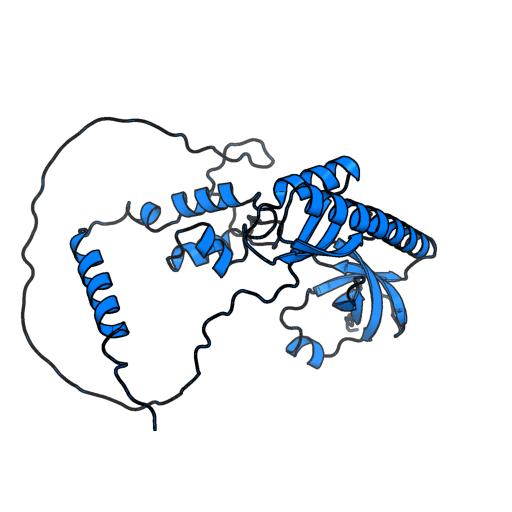703 O O . GLU A 1 91 ? -12.231 -8.074 10.975 1.00 97.56 91 GLU A O 1
ATOM 708 N N . GLY A 1 92 ? -11.037 -7.404 9.196 1.00 97.12 92 GLY A N 1
ATOM 709 C CA . GLY A 1 92 ? -11.105 -5.978 9.484 1.00 97.12 92 GLY A CA 1
ATOM 710 C C . GLY A 1 92 ? -12.544 -5.486 9.519 1.00 97.12 92 GLY A C 1
ATOM 711 O O . GLY A 1 92 ? -12.911 -4.757 10.436 1.00 97.12 92 GLY A O 1
ATOM 712 N N . ARG A 1 93 ? -13.391 -5.943 8.587 1.00 96.81 93 ARG A N 1
ATOM 713 C CA . ARG A 1 93 ? -14.823 -5.606 8.583 1.00 96.81 93 ARG A CA 1
ATOM 714 C C . ARG A 1 93 ? -15.559 -6.157 9.799 1.00 96.81 93 ARG A C 1
ATOM 716 O O . ARG A 1 93 ? -16.385 -5.450 10.372 1.00 96.81 93 ARG A O 1
ATOM 723 N N . LEU A 1 94 ? -15.258 -7.392 10.202 1.00 96.94 94 LEU A N 1
ATOM 724 C CA . LEU A 1 94 ? -15.852 -7.994 11.398 1.00 96.94 94 LEU A CA 1
ATOM 725 C C . LEU A 1 94 ? -15.455 -7.228 12.663 1.00 96.94 94 LEU A C 1
ATOM 727 O O . LEU A 1 94 ? -16.323 -6.867 13.452 1.00 96.94 94 LEU A O 1
ATOM 731 N N . LEU A 1 95 ? -14.165 -6.925 12.820 1.00 96.50 95 LEU A N 1
ATOM 732 C CA . LEU A 1 95 ? -13.649 -6.182 13.969 1.00 96.50 95 LEU A CA 1
ATOM 733 C C . LEU A 1 95 ? -14.178 -4.747 14.007 1.00 96.50 95 LEU A C 1
ATOM 735 O O . LEU A 1 95 ? -14.575 -4.275 15.067 1.00 96.50 95 LEU A O 1
ATOM 739 N N . ALA A 1 96 ? -14.236 -4.059 12.864 1.00 95.06 96 ALA A N 1
ATOM 740 C CA . ALA A 1 96 ? -14.795 -2.713 12.787 1.00 95.06 96 ALA A CA 1
ATOM 741 C C . ALA A 1 96 ? -16.269 -2.690 13.221 1.00 95.06 96 ALA A C 1
ATOM 743 O O . ALA A 1 96 ? -16.670 -1.805 13.976 1.00 95.06 96 ALA A O 1
ATOM 744 N N . ALA A 1 97 ? -17.053 -3.692 12.807 1.00 94.50 97 ALA A N 1
ATOM 745 C CA . ALA A 1 97 ? -18.445 -3.838 13.221 1.00 94.50 97 ALA A CA 1
ATOM 746 C C . ALA A 1 97 ? -18.584 -4.176 14.717 1.00 94.50 97 ALA A C 1
ATOM 748 O O . ALA A 1 97 ? -19.417 -3.582 15.396 1.00 94.50 97 ALA A O 1
ATOM 749 N N . GLU A 1 98 ? -17.760 -5.087 15.244 1.00 95.44 98 GLU A N 1
ATOM 750 C CA . GLU A 1 98 ? -17.747 -5.460 16.668 1.00 95.44 98 GLU A CA 1
ATOM 751 C C . GLU A 1 98 ? -17.382 -4.272 17.571 1.00 95.44 98 GLU A C 1
ATOM 753 O O . GLU A 1 98 ? -17.974 -4.084 18.633 1.00 95.44 98 GLU A O 1
ATOM 758 N N . MET A 1 99 ? -16.450 -3.433 17.119 1.00 94.50 99 MET A N 1
ATOM 759 C CA . MET A 1 99 ? -16.029 -2.213 17.811 1.00 94.50 99 MET A CA 1
ATOM 760 C C . MET A 1 99 ? -16.993 -1.033 17.602 1.00 94.50 99 MET A C 1
ATOM 762 O O . MET A 1 99 ? -16.812 0.012 18.225 1.00 94.50 99 MET A O 1
ATOM 766 N N . GLY A 1 100 ? -18.002 -1.169 16.733 1.00 92.88 100 GLY A N 1
ATOM 767 C CA . GLY A 1 100 ? -18.948 -0.097 16.412 1.00 92.88 100 GLY A CA 1
ATOM 768 C C . GLY A 1 100 ? -18.303 1.108 15.722 1.00 92.88 100 GLY A C 1
ATOM 769 O O . GLY A 1 100 ? -18.765 2.235 15.902 1.00 92.88 100 GLY A O 1
ATOM 770 N N . LEU A 1 101 ? -17.222 0.897 14.963 1.00 93.44 101 LEU A N 1
ATOM 771 C CA . LEU A 1 101 ? -16.524 1.978 14.274 1.00 93.44 101 LEU A CA 1
ATOM 772 C C . LEU A 1 101 ? -17.355 2.472 13.075 1.00 93.44 101 LEU A C 1
ATOM 774 O O . LEU A 1 101 ? -17.796 1.654 12.265 1.00 93.44 101 LEU A O 1
ATOM 778 N N . PRO A 1 102 ? -17.545 3.794 12.908 1.00 91.94 102 PRO A N 1
ATOM 779 C CA . PRO A 1 102 ? -18.286 4.387 11.796 1.00 91.94 102 PRO A CA 1
ATOM 780 C C . PRO A 1 102 ? -17.440 4.416 10.513 1.00 91.94 102 PRO A C 1
ATOM 782 O O . PRO A 1 102 ? -17.231 5.472 9.913 1.00 91.94 102 PRO A O 1
ATOM 785 N N . VAL A 1 103 ? -16.915 3.260 10.102 1.00 92.12 103 VAL A N 1
ATOM 786 C CA . VAL A 1 103 ? -16.072 3.118 8.913 1.00 92.12 103 VAL A CA 1
ATOM 787 C C . VAL A 1 103 ? -16.521 1.987 8.016 1.00 92.12 103 VAL A C 1
ATOM 789 O O . VAL A 1 103 ? -16.923 0.918 8.473 1.00 92.12 103 VAL A O 1
ATOM 792 N N . GLU A 1 104 ? -16.389 2.222 6.718 1.00 93.56 104 GLU A N 1
ATOM 793 C CA . GLU A 1 104 ? -16.605 1.218 5.691 1.00 93.56 104 GLU A CA 1
ATOM 794 C C . GLU A 1 104 ? -15.260 0.868 5.060 1.00 93.56 104 GLU A C 1
ATOM 796 O O . GLU A 1 104 ? -14.660 1.688 4.370 1.00 93.56 104 GLU A O 1
ATOM 801 N N . ILE A 1 105 ? -14.758 -0.336 5.337 1.00 95.12 105 ILE A N 1
ATOM 802 C CA . ILE A 1 105 ? -13.547 -0.851 4.691 1.00 95.12 105 ILE A CA 1
ATOM 803 C C . ILE A 1 105 ? -13.930 -1.319 3.289 1.00 95.12 105 ILE A C 1
ATOM 805 O O . ILE A 1 105 ? -14.844 -2.136 3.138 1.00 95.12 105 ILE A O 1
ATOM 809 N N . LEU A 1 106 ? -13.221 -0.800 2.291 1.00 94.19 106 LEU A N 1
ATOM 810 C CA . LEU A 1 106 ? -13.464 -1.035 0.872 1.00 94.19 106 LEU A CA 1
ATOM 811 C C . LEU A 1 106 ? -12.532 -2.099 0.298 1.00 94.19 106 LEU A C 1
ATOM 813 O O . LEU A 1 106 ? -12.995 -2.954 -0.453 1.00 94.19 106 LEU A O 1
ATOM 817 N N . ASP A 1 107 ? -11.252 -2.059 0.672 1.00 93.50 107 ASP A N 1
ATOM 818 C CA . ASP A 1 107 ? -10.231 -2.988 0.186 1.00 93.50 107 ASP A CA 1
ATOM 819 C C . ASP A 1 107 ? -9.023 -3.043 1.140 1.00 93.50 107 ASP A C 1
ATOM 821 O O . ASP A 1 107 ? -8.845 -2.152 1.976 1.00 93.50 107 ASP A O 1
ATOM 825 N N . VAL A 1 108 ? -8.194 -4.084 1.025 1.00 95.31 108 VAL A N 1
ATOM 826 C CA . VAL A 1 108 ? -6.903 -4.185 1.720 1.00 95.31 108 VAL A CA 1
ATOM 827 C C . VAL A 1 108 ? -5.810 -4.652 0.766 1.00 95.31 108 VAL A C 1
ATOM 829 O O . VAL A 1 108 ? -5.806 -5.791 0.303 1.00 95.31 108 VAL A O 1
ATOM 832 N N . GLU A 1 109 ? -4.809 -3.802 0.566 1.00 92.38 109 GLU A N 1
ATOM 833 C CA . GLU A 1 109 ? -3.654 -4.095 -0.277 1.00 92.38 109 GLU A CA 1
ATOM 834 C C . GLU A 1 109 ? -2.436 -4.479 0.559 1.00 92.38 109 GLU A C 1
ATOM 836 O O . GLU A 1 109 ? -1.978 -3.709 1.398 1.00 92.38 109 GLU A O 1
ATOM 841 N N . VAL A 1 110 ? -1.863 -5.657 0.307 1.00 93.81 110 VAL A N 1
ATOM 842 C CA . VAL A 1 110 ? -0.601 -6.088 0.924 1.00 93.81 110 VAL A CA 1
ATOM 843 C C . VAL A 1 110 ? 0.547 -5.862 -0.054 1.00 93.81 110 VAL A C 1
ATOM 845 O O . VAL A 1 110 ? 0.486 -6.289 -1.208 1.00 93.81 110 VAL A O 1
ATOM 848 N N . GLN A 1 111 ? 1.611 -5.220 0.422 1.00 91.00 111 GLN A N 1
ATOM 849 C CA . GLN A 1 111 ? 2.786 -4.919 -0.394 1.00 91.00 111 GLN A CA 1
ATOM 850 C C . GLN A 1 111 ? 3.569 -6.166 -0.793 1.00 91.00 111 GLN A C 1
ATOM 852 O O . GLN A 1 111 ? 3.457 -7.222 -0.168 1.00 91.00 111 GLN A O 1
ATOM 857 N N . LEU A 1 112 ? 4.411 -6.031 -1.823 1.00 89.50 112 LEU A N 1
ATOM 858 C CA . LEU A 1 112 ? 5.149 -7.159 -2.390 1.00 89.50 112 LEU A CA 1
ATOM 859 C C . LEU A 1 112 ? 6.104 -7.800 -1.373 1.00 89.50 112 LEU A C 1
ATOM 861 O O . LEU A 1 112 ? 6.304 -9.007 -1.403 1.00 89.50 112 LEU A O 1
ATOM 865 N N . ASP A 1 113 ? 6.674 -7.021 -0.454 1.00 88.75 113 ASP A N 1
ATOM 866 C CA . ASP A 1 113 ? 7.536 -7.545 0.613 1.00 88.75 113 ASP A CA 1
ATOM 867 C C . ASP A 1 113 ? 6.761 -8.120 1.817 1.00 88.75 113 ASP A C 1
ATOM 869 O O . ASP A 1 113 ? 7.360 -8.669 2.744 1.00 88.75 113 ASP A O 1
ATOM 873 N N . GLY A 1 114 ? 5.428 -8.005 1.816 1.00 89.62 114 GLY A N 1
ATOM 874 C CA . GLY A 1 114 ? 4.545 -8.496 2.870 1.00 89.62 114 GLY A CA 1
ATOM 875 C C . GLY A 1 114 ? 4.680 -7.779 4.216 1.00 89.62 114 GLY A C 1
ATOM 876 O O . GLY A 1 114 ? 4.141 -8.285 5.208 1.00 89.62 114 GLY A O 1
ATOM 877 N N . SER A 1 115 ? 5.392 -6.647 4.267 1.00 89.62 115 SER A N 1
ATOM 878 C CA . SER A 1 115 ? 5.692 -5.902 5.496 1.00 89.62 115 SER A CA 1
ATOM 879 C C . SER A 1 115 ? 4.588 -4.921 5.900 1.00 89.62 115 SER A C 1
ATOM 881 O O . SER A 1 115 ? 4.384 -4.680 7.094 1.00 89.62 115 SER A O 1
ATOM 883 N N . ARG A 1 116 ? 3.830 -4.415 4.921 1.00 93.12 116 ARG A N 1
ATOM 884 C CA . ARG A 1 116 ? 2.769 -3.417 5.091 1.00 93.12 116 ARG A CA 1
ATOM 885 C C . ARG A 1 116 ? 1.491 -3.844 4.374 1.00 93.12 116 ARG A C 1
ATOM 887 O O . ARG A 1 116 ? 1.539 -4.379 3.265 1.00 93.12 116 ARG A O 1
ATOM 894 N N . ALA A 1 117 ? 0.357 -3.588 5.019 1.00 94.50 117 ALA A N 1
ATOM 895 C CA . ALA A 1 117 ? -0.966 -3.645 4.422 1.00 94.50 117 ALA A CA 1
ATOM 896 C C . ALA A 1 117 ? -1.646 -2.278 4.529 1.00 94.50 117 ALA A C 1
ATOM 898 O O . ALA A 1 117 ? -1.705 -1.694 5.614 1.00 94.50 117 ALA A O 1
ATOM 899 N N . VAL A 1 118 ? -2.148 -1.782 3.405 1.00 92.81 118 VAL A N 1
ATOM 900 C CA . VAL A 1 118 ? -2.919 -0.545 3.305 1.00 92.81 118 VAL A CA 1
ATOM 901 C C . VAL A 1 118 ? -4.395 -0.911 3.298 1.00 92.81 118 VAL A C 1
ATOM 903 O O . VAL A 1 118 ? -4.852 -1.670 2.450 1.00 92.81 118 VAL A O 1
ATOM 906 N N . VAL A 1 119 ? -5.129 -0.418 4.286 1.00 95.31 119 VAL A N 1
ATOM 907 C CA . VAL A 1 119 ? -6.568 -0.620 4.434 1.00 95.31 119 VAL A CA 1
ATOM 908 C C . VAL A 1 119 ? -7.261 0.612 3.876 1.00 95.31 119 VAL A C 1
ATOM 910 O O . VAL A 1 119 ? -7.224 1.675 4.497 1.00 95.31 119 VAL A O 1
ATOM 913 N N . HIS A 1 120 ? -7.902 0.459 2.722 1.00 93.25 120 HIS A N 1
ATOM 914 C CA . HIS A 1 120 ? -8.705 1.506 2.107 1.00 93.25 120 HIS A CA 1
ATOM 915 C C . HIS A 1 120 ? -10.072 1.555 2.772 1.00 93.25 120 HIS A C 1
ATOM 917 O O . HIS A 1 120 ? -10.804 0.559 2.795 1.00 93.25 120 HIS A O 1
ATOM 923 N N . HIS A 1 121 ? -10.449 2.715 3.298 1.00 93.44 121 HIS A N 1
ATOM 924 C CA . HIS A 1 121 ? -11.731 2.883 3.972 1.00 93.44 121 HIS A CA 1
ATOM 925 C C . HIS A 1 121 ? -12.380 4.228 3.671 1.00 93.44 121 HIS A C 1
ATOM 927 O O . HIS A 1 121 ? -11.738 5.178 3.236 1.00 93.44 121 HIS A O 1
ATOM 933 N N . ILE A 1 122 ? -13.675 4.318 3.952 1.00 92.69 122 ILE A N 1
ATOM 934 C CA . ILE A 1 122 ? -14.399 5.583 4.068 1.00 92.69 122 ILE A CA 1
ATOM 935 C C . ILE A 1 122 ? -14.721 5.798 5.542 1.00 92.69 122 ILE A C 1
ATOM 937 O O . ILE A 1 122 ? -15.317 4.938 6.197 1.00 92.69 122 ILE A O 1
ATOM 941 N N . ARG A 1 123 ? -14.326 6.956 6.078 1.00 92.25 123 ARG A N 1
ATOM 942 C CA . ARG A 1 123 ? -14.740 7.407 7.413 1.00 92.25 123 ARG A CA 1
ATOM 943 C C . ARG A 1 123 ? -16.094 8.115 7.315 1.00 92.25 123 ARG A C 1
ATOM 945 O O . ARG A 1 123 ? -16.196 9.138 6.645 1.00 92.25 123 ARG A O 1
ATOM 952 N N . LEU A 1 124 ? -17.121 7.590 7.986 1.00 87.38 124 LEU A N 1
ATOM 953 C CA . LEU A 1 124 ? -18.467 8.185 8.007 1.00 87.38 124 LEU A CA 1
ATOM 954 C C . LEU A 1 124 ? -18.644 9.199 9.147 1.00 87.38 124 LEU A C 1
ATOM 956 O O . LEU A 1 124 ? -19.464 10.107 9.041 1.00 87.38 124 LEU A O 1
ATOM 960 N N . ALA A 1 125 ? -17.888 9.044 10.234 1.00 86.31 125 ALA A N 1
ATOM 961 C CA . ALA A 1 125 ? -17.818 9.985 11.349 1.00 86.31 125 ALA A CA 1
ATOM 962 C C . ALA A 1 125 ? -16.458 9.874 12.051 1.00 86.31 125 ALA A C 1
ATOM 964 O O . ALA A 1 125 ? -15.754 8.878 11.878 1.00 86.31 125 ALA A O 1
ATOM 965 N N . GLU A 1 126 ? -16.095 10.874 12.855 1.00 85.19 126 GLU A N 1
ATOM 966 C CA . GLU A 1 126 ? -14.853 10.837 13.631 1.00 85.19 126 GLU A CA 1
ATOM 967 C C . GLU A 1 126 ? -14.788 9.613 14.548 1.00 85.19 126 GLU A C 1
ATOM 969 O O . GLU A 1 126 ? -15.737 9.299 15.271 1.00 85.19 126 GLU A O 1
ATOM 974 N N . CYS A 1 127 ? -13.661 8.904 14.498 1.00 86.06 127 CYS A N 1
ATOM 975 C CA . CYS A 1 127 ? -13.450 7.684 15.263 1.00 86.06 127 CYS A CA 1
ATOM 976 C C . CYS A 1 127 ? -11.968 7.369 15.456 1.00 86.06 127 CYS A C 1
ATOM 978 O O . CYS A 1 127 ? -11.128 7.726 14.632 1.00 86.06 127 CYS A O 1
ATOM 980 N N . ASP A 1 128 ? -11.671 6.624 16.517 1.00 90.38 128 ASP A N 1
ATOM 981 C CA . ASP A 1 128 ? -10.328 6.153 16.840 1.00 90.38 128 ASP A CA 1
ATOM 982 C C . ASP A 1 128 ? -10.049 4.770 16.220 1.00 90.38 128 ASP A C 1
ATOM 984 O O . ASP A 1 128 ? -10.659 3.770 16.602 1.00 90.38 128 ASP A O 1
ATOM 988 N N . TYR A 1 129 ? -9.096 4.699 15.284 1.00 90.88 129 TYR A N 1
ATOM 989 C CA . TYR A 1 129 ? -8.686 3.447 14.630 1.00 90.88 129 TYR A CA 1
ATOM 990 C C . TYR A 1 129 ? -7.722 2.592 15.436 1.00 90.88 129 TYR A C 1
ATOM 992 O O . TYR A 1 129 ? -7.507 1.431 15.079 1.00 90.88 129 TYR A O 1
ATOM 1000 N N . ARG A 1 130 ? -7.097 3.136 16.485 1.00 93.06 130 ARG A N 1
ATOM 1001 C CA . ARG A 1 130 ? -5.984 2.475 17.180 1.00 93.06 130 ARG A CA 1
ATOM 1002 C C . ARG A 1 130 ? -6.332 1.053 17.645 1.00 93.06 130 ARG A C 1
ATOM 1004 O O . ARG A 1 130 ? -5.495 0.170 17.442 1.00 93.06 130 ARG A O 1
ATOM 1011 N N . PRO A 1 131 ? -7.539 0.763 18.179 1.00 94.06 131 PRO A N 1
ATOM 1012 C CA . PRO A 1 131 ? -7.912 -0.601 18.559 1.00 94.06 131 PRO A CA 1
ATOM 1013 C C . PRO A 1 131 ? -7.975 -1.569 17.369 1.00 94.06 131 PRO A C 1
ATOM 1015 O O . PRO A 1 131 ? -7.466 -2.690 17.458 1.00 94.06 131 PRO A O 1
ATOM 1018 N N . LEU A 1 132 ? -8.545 -1.130 16.242 1.00 95.62 132 LEU A N 1
ATOM 1019 C CA . LEU A 1 132 ? -8.650 -1.928 15.019 1.00 95.62 132 LEU A CA 1
ATOM 1020 C C . LEU A 1 132 ? -7.262 -2.207 14.428 1.00 95.62 132 LEU A C 1
ATOM 1022 O O . LEU A 1 132 ? -6.914 -3.363 14.187 1.00 95.62 132 LEU A O 1
ATOM 1026 N N . VAL A 1 133 ? -6.454 -1.156 14.266 1.00 96.56 133 VAL A N 1
ATOM 1027 C CA . VAL A 1 133 ? -5.084 -1.224 13.733 1.00 96.56 133 VAL A CA 1
ATOM 1028 C C . VAL A 1 133 ? -4.224 -2.147 14.593 1.00 96.56 133 VAL A C 1
ATOM 1030 O O . VAL A 1 133 ? -3.579 -3.049 14.064 1.00 96.56 133 VAL A O 1
ATOM 1033 N N . SER A 1 134 ? -4.253 -1.978 15.918 1.00 96.25 134 SER A N 1
ATOM 1034 C CA . SER A 1 134 ? -3.481 -2.803 16.856 1.00 96.25 134 SER A CA 1
ATOM 1035 C C . SER A 1 134 ? -3.875 -4.282 16.784 1.00 96.25 134 SER A C 1
ATOM 1037 O O . SER A 1 134 ? -3.008 -5.162 16.736 1.00 96.25 134 SER A O 1
ATOM 1039 N N . THR A 1 135 ? -5.179 -4.565 16.701 1.00 97.06 135 THR A N 1
ATOM 1040 C CA . THR A 1 135 ? -5.696 -5.938 16.617 1.00 97.06 135 THR A CA 1
ATOM 1041 C C . THR A 1 135 ? -5.280 -6.610 15.310 1.00 97.06 135 THR A C 1
ATOM 1043 O O . THR A 1 135 ? -4.720 -7.710 15.335 1.00 97.06 135 THR A O 1
ATOM 1046 N N . LEU A 1 136 ? -5.493 -5.944 14.169 1.00 96.75 136 LEU A N 1
ATOM 1047 C CA . LEU A 1 136 ? -5.120 -6.468 12.853 1.00 96.75 136 LEU A CA 1
ATOM 1048 C C . LEU A 1 136 ? -3.603 -6.633 12.725 1.00 96.75 136 LEU A C 1
ATOM 1050 O O . LEU A 1 136 ? -3.137 -7.689 12.295 1.00 96.75 136 LEU A O 1
ATOM 1054 N N . SER A 1 137 ? -2.834 -5.637 13.168 1.00 96.69 137 SER A N 1
ATOM 1055 C CA . SER A 1 137 ? -1.372 -5.663 13.117 1.00 96.69 137 SER A CA 1
ATOM 1056 C C . SER A 1 137 ? -0.790 -6.811 13.940 1.00 96.69 137 SER A C 1
ATOM 1058 O O . SER A 1 137 ? 0.035 -7.575 13.437 1.00 96.69 137 SER A O 1
ATOM 1060 N N . THR A 1 138 ? -1.268 -6.999 15.175 1.00 96.81 138 THR A N 1
ATOM 1061 C CA . THR A 1 138 ? -0.809 -8.081 16.061 1.00 96.81 138 THR A CA 1
ATOM 1062 C C . THR A 1 138 ? -1.163 -9.453 15.498 1.00 96.81 138 THR A C 1
ATOM 1064 O O . THR A 1 138 ? -0.326 -10.359 15.481 1.00 96.81 138 THR A O 1
ATOM 1067 N N . LYS A 1 139 ? -2.402 -9.614 15.021 1.00 96.44 139 LYS A N 1
ATOM 1068 C CA . LYS A 1 139 ? -2.909 -10.896 14.527 1.00 96.44 139 LYS A CA 1
ATOM 1069 C C . LYS A 1 139 ? -2.213 -11.332 13.242 1.00 96.44 139 LYS A C 1
ATOM 1071 O O . LYS A 1 139 ? -1.802 -12.485 13.130 1.00 96.44 139 LYS A O 1
ATOM 1076 N N . HIS A 1 140 ? -2.047 -10.406 12.301 1.00 95.00 140 HIS A N 1
ATOM 1077 C CA . HIS A 1 140 ? -1.451 -10.692 10.997 1.00 95.00 140 HIS A CA 1
ATOM 1078 C C . HIS A 1 140 ? 0.058 -10.489 10.963 1.00 95.00 140 HIS A C 1
ATOM 1080 O O . HIS A 1 140 ? 0.672 -10.855 9.965 1.00 95.00 140 HIS A O 1
ATOM 1086 N N . ARG A 1 141 ? 0.668 -9.957 12.032 1.00 95.62 141 ARG A N 1
ATOM 1087 C CA . ARG A 1 141 ? 2.101 -9.620 12.114 1.00 95.62 141 ARG A CA 1
ATOM 1088 C C . ARG A 1 141 ? 2.548 -8.786 10.912 1.00 95.62 141 ARG A C 1
ATOM 1090 O O . ARG A 1 141 ? 3.450 -9.172 10.172 1.00 95.62 141 ARG A O 1
ATOM 1097 N N . ILE A 1 142 ? 1.848 -7.679 10.692 1.00 94.81 142 ILE A N 1
ATOM 1098 C CA . ILE A 1 142 ? 2.067 -6.762 9.570 1.00 94.81 142 ILE A CA 1
ATOM 1099 C C . ILE A 1 142 ? 1.815 -5.324 10.015 1.00 94.81 142 ILE A C 1
ATOM 1101 O O . ILE A 1 142 ? 1.011 -5.090 10.922 1.00 94.81 142 ILE A O 1
ATOM 1105 N N . LEU A 1 143 ? 2.499 -4.361 9.400 1.00 94.50 143 LEU A N 1
ATOM 1106 C CA . LEU A 1 143 ? 2.188 -2.951 9.597 1.00 94.50 143 LEU A CA 1
ATOM 1107 C C . LEU A 1 143 ? 0.863 -2.631 8.898 1.00 94.50 143 LEU A C 1
ATOM 1109 O O . LEU A 1 143 ? 0.745 -2.822 7.692 1.00 94.50 143 LEU A O 1
ATOM 1113 N N . ILE A 1 144 ? -0.122 -2.145 9.649 1.00 96.12 144 ILE A N 1
ATOM 1114 C CA . ILE A 1 144 ? -1.410 -1.708 9.104 1.00 96.12 144 ILE A CA 1
ATOM 1115 C C . ILE A 1 144 ? -1.373 -0.192 8.929 1.00 96.12 144 ILE A C 1
ATOM 1117 O O . ILE A 1 144 ? -1.110 0.532 9.889 1.00 96.12 144 ILE A O 1
ATOM 1121 N N . VAL A 1 145 ? -1.657 0.280 7.718 1.00 93.31 145 VAL A N 1
ATOM 1122 C CA . VAL A 1 145 ? -1.826 1.701 7.401 1.00 93.31 145 VAL A CA 1
ATOM 1123 C C . VAL A 1 145 ? -3.262 1.925 6.951 1.00 93.31 145 VAL A C 1
ATOM 1125 O O . VAL A 1 145 ? -3.775 1.160 6.144 1.00 93.31 145 VAL A O 1
ATOM 1128 N N . MET A 1 146 ? -3.914 2.950 7.493 1.00 92.56 146 MET A N 1
ATOM 1129 C CA . MET A 1 146 ? -5.294 3.296 7.153 1.00 92.56 146 MET A CA 1
ATOM 1130 C C . MET A 1 146 ? -5.291 4.429 6.129 1.00 92.56 146 MET A C 1
ATOM 1132 O O . MET A 1 146 ? -4.719 5.485 6.401 1.00 92.56 146 MET A O 1
ATOM 1136 N N . GLU A 1 147 ? -5.958 4.237 4.997 1.00 90.56 147 GLU A N 1
ATOM 1137 C CA . GLU A 1 147 ? -6.079 5.242 3.943 1.00 90.56 147 GLU A CA 1
ATOM 1138 C C . GLU A 1 147 ? -7.549 5.592 3.704 1.00 90.56 147 GLU A C 1
ATOM 1140 O O . GLU A 1 147 ? -8.356 4.764 3.281 1.00 90.56 147 GLU A O 1
ATOM 1145 N N . ASN A 1 148 ? -7.901 6.846 4.004 1.00 90.50 148 ASN A N 1
ATOM 1146 C CA . ASN A 1 148 ? -9.266 7.334 3.860 1.00 90.50 148 ASN A CA 1
ATOM 1147 C C . ASN A 1 148 ? -9.511 7.822 2.427 1.00 90.50 148 ASN A C 1
ATOM 1149 O O . ASN A 1 148 ? -8.985 8.860 2.033 1.00 90.50 148 ASN A O 1
ATOM 1153 N N . LEU A 1 149 ? -10.370 7.116 1.695 1.00 87.56 149 LEU A N 1
ATOM 1154 C CA . LEU A 1 149 ? -10.817 7.484 0.347 1.00 87.56 149 LEU A CA 1
ATOM 1155 C C . LEU A 1 149 ? -12.037 8.421 0.356 1.00 87.56 149 LEU A C 1
ATOM 1157 O O . LEU A 1 149 ? -12.527 8.826 -0.700 1.00 87.56 149 LEU A O 1
ATOM 1161 N N . GLY A 1 150 ? -12.561 8.757 1.539 1.00 81.62 150 GLY A N 1
ATOM 1162 C CA . GLY A 1 150 ? -13.610 9.760 1.685 1.00 81.62 150 GLY A CA 1
ATOM 1163 C C . GLY A 1 150 ? -13.141 11.141 1.222 1.00 81.62 150 GLY A C 1
ATOM 1164 O O . GLY A 1 150 ? -11.964 11.484 1.338 1.00 81.62 150 GLY A O 1
ATOM 1165 N N . ALA A 1 151 ? -14.072 11.952 0.712 1.00 63.88 151 ALA A N 1
ATOM 1166 C CA . ALA A 1 151 ? -13.761 13.329 0.351 1.00 63.88 151 ALA A CA 1
ATOM 1167 C C . ALA A 1 151 ? -13.163 14.060 1.568 1.00 63.88 151 ALA A C 1
ATOM 1169 O O . ALA A 1 151 ? -13.706 13.926 2.673 1.00 63.88 151 ALA A O 1
ATOM 1170 N N . PRO A 1 152 ? -12.078 14.838 1.394 1.00 54.12 152 PRO A N 1
ATOM 1171 C CA . PRO A 1 152 ? -11.623 15.725 2.452 1.00 54.12 152 PRO A CA 1
ATOM 1172 C C . PRO A 1 152 ? -12.791 16.633 2.852 1.00 54.12 152 PRO A C 1
ATOM 1174 O O . PRO A 1 152 ? -13.593 17.023 1.995 1.00 54.12 152 PRO A O 1
ATOM 1177 N N . ALA A 1 153 ? -12.913 16.945 4.145 1.00 52.06 153 ALA A N 1
ATOM 1178 C CA . ALA A 1 153 ? -13.901 17.912 4.614 1.00 52.06 153 ALA A CA 1
ATOM 1179 C C . ALA A 1 153 ? -13.818 19.167 3.729 1.00 52.06 153 ALA A C 1
ATOM 1181 O O . ALA A 1 153 ? -12.721 19.652 3.451 1.00 52.06 153 ALA A O 1
ATOM 1182 N N . ALA A 1 154 ? -14.961 19.624 3.208 1.00 42.69 154 ALA A N 1
ATOM 1183 C CA . ALA A 1 154 ? -15.004 20.668 2.192 1.00 42.69 154 ALA A CA 1
ATOM 1184 C C . ALA A 1 154 ? -14.200 21.901 2.637 1.00 42.69 154 ALA A C 1
ATOM 1186 O O . ALA A 1 154 ? -14.562 22.571 3.604 1.00 42.69 154 ALA A O 1
ATOM 1187 N N . VAL A 1 155 ? -13.119 22.198 1.917 1.00 46.44 155 VAL A N 1
ATOM 1188 C CA . VAL A 1 155 ? -12.402 23.467 2.048 1.00 46.44 155 VAL A CA 1
ATOM 1189 C C . VAL A 1 155 ? -13.291 24.588 1.493 1.00 46.44 155 VAL A C 1
ATOM 1191 O O . VAL A 1 155 ? -13.859 24.418 0.410 1.00 46.44 155 VAL A O 1
ATOM 1194 N N . PRO A 1 156 ? -13.462 25.724 2.195 1.00 45.41 156 PRO A N 1
ATOM 1195 C CA . PRO A 1 156 ? -14.230 26.846 1.665 1.00 45.41 156 PRO A CA 1
ATOM 1196 C C . PRO A 1 156 ? -13.551 27.381 0.395 1.00 45.41 156 PRO A C 1
ATOM 1198 O O . PRO A 1 156 ? -12.394 27.789 0.434 1.00 45.41 156 PRO A O 1
ATOM 1201 N N . GLU A 1 157 ? -14.249 27.356 -0.742 1.00 40.69 157 GLU A N 1
ATOM 1202 C CA . GLU A 1 157 ? -13.727 27.844 -2.025 1.00 40.69 157 GLU A CA 1
ATOM 1203 C C . GLU A 1 157 ? -13.448 29.360 -1.988 1.00 40.69 157 GLU A C 1
ATOM 1205 O O . GLU A 1 157 ? -14.375 30.167 -1.878 1.00 40.69 157 GLU A O 1
ATOM 1210 N N . GLU A 1 158 ? -12.187 29.770 -2.165 1.00 41.34 158 GLU A N 1
ATOM 1211 C CA . GLU A 1 158 ? -11.830 31.175 -2.399 1.00 41.34 158 GLU A CA 1
ATOM 1212 C C . GLU A 1 158 ? -11.813 31.503 -3.900 1.00 41.34 158 GLU A C 1
ATOM 1214 O O . GLU A 1 158 ? -10.881 31.199 -4.654 1.00 41.34 158 GLU A O 1
ATOM 1219 N N . ALA A 1 159 ? -12.890 32.158 -4.334 1.00 38.91 159 ALA A N 1
ATOM 1220 C CA . ALA A 1 159 ? -13.066 32.665 -5.684 1.00 38.91 159 ALA A CA 1
ATOM 1221 C C . ALA A 1 159 ? -11.987 33.702 -6.041 1.00 38.91 159 ALA A C 1
ATOM 1223 O O . ALA A 1 159 ? -11.913 34.793 -5.475 1.00 38.91 159 ALA A O 1
ATOM 1224 N N . HIS A 1 160 ? -11.187 33.383 -7.056 1.00 45.50 160 HIS A N 1
ATOM 1225 C CA . HIS A 1 160 ? -10.287 34.328 -7.704 1.00 45.50 160 HIS A CA 1
ATOM 1226 C C . HIS A 1 160 ? -11.097 35.405 -8.444 1.00 45.50 160 HIS A C 1
ATOM 1228 O O . HIS A 1 160 ? -11.607 35.176 -9.539 1.00 45.50 160 HIS A O 1
ATOM 1234 N N . GLY A 1 161 ? -11.200 36.594 -7.851 1.00 37.91 161 GLY A N 1
ATOM 1235 C CA . GLY A 1 161 ? -11.797 37.782 -8.461 1.00 37.91 161 GLY A CA 1
ATOM 1236 C C . GLY A 1 161 ? -10.773 38.905 -8.574 1.00 37.91 161 GLY A C 1
ATOM 1237 O O . GLY A 1 161 ? -10.662 39.743 -7.685 1.00 37.91 161 GLY A O 1
ATOM 1238 N N . GLY A 1 162 ? -10.003 38.913 -9.662 1.00 38.72 162 GLY A N 1
ATOM 1239 C CA . GLY A 1 162 ? -9.075 39.997 -9.970 1.00 38.72 162 GLY A CA 1
ATOM 1240 C C . GLY A 1 162 ? -9.790 41.338 -10.169 1.00 38.72 162 GLY A C 1
ATOM 1241 O O . GLY A 1 162 ? -10.836 41.414 -10.810 1.00 38.72 162 GLY A O 1
ATOM 1242 N N . GLY A 1 163 ? -9.186 42.412 -9.660 1.00 32.69 163 GLY A N 1
ATOM 1243 C CA . GLY A 1 163 ? -9.646 43.777 -9.897 1.00 32.69 163 GLY A CA 1
ATOM 1244 C C . GLY A 1 163 ? -8.717 44.812 -9.273 1.00 32.69 163 GLY A C 1
ATOM 1245 O O . GLY A 1 163 ? -8.871 45.189 -8.118 1.00 32.69 163 GLY A O 1
ATOM 1246 N N . CYS A 1 164 ? -7.732 45.272 -10.042 1.00 49.03 164 CYS A N 1
ATOM 1247 C CA . CYS A 1 164 ? -6.870 46.394 -9.690 1.00 49.03 164 CYS A CA 1
ATOM 1248 C C . CYS A 1 164 ? -7.622 47.735 -9.778 1.00 49.03 164 CYS A C 1
ATOM 1250 O O . CYS A 1 164 ? -8.393 47.936 -10.715 1.00 49.03 164 CYS A O 1
ATOM 1252 N N . GLY A 1 165 ? -7.287 48.709 -8.919 1.00 45.16 165 GLY A N 1
ATOM 1253 C CA . GLY A 1 165 ? -7.449 50.116 -9.312 1.00 45.16 165 GLY A CA 1
ATOM 1254 C C . GLY A 1 165 ? -7.672 51.168 -8.226 1.00 45.16 165 GLY A C 1
ATOM 1255 O O . GLY A 1 165 ? -8.755 51.724 -8.210 1.00 45.16 165 GLY A O 1
ATOM 1256 N N . LYS A 1 166 ? -6.607 51.526 -7.475 1.00 42.09 166 LYS A N 1
ATOM 1257 C CA . LYS A 1 166 ? -6.278 52.870 -6.903 1.00 42.09 166 LYS A CA 1
ATOM 1258 C C . LYS A 1 166 ? -7.359 53.627 -6.081 1.00 42.09 166 LYS A C 1
ATOM 1260 O O . LYS A 1 166 ? -8.535 53.343 -6.122 1.00 42.09 166 LYS A O 1
ATOM 1265 N N . ALA A 1 167 ? -7.075 54.752 -5.425 1.00 39.78 167 ALA A N 1
ATOM 1266 C CA . ALA A 1 167 ? -6.086 55.105 -4.404 1.00 39.78 167 ALA A CA 1
ATOM 1267 C C . ALA A 1 167 ? -6.659 56.348 -3.683 1.00 39.78 167 ALA A C 1
ATOM 1269 O O . ALA A 1 167 ? -7.086 57.281 -4.359 1.00 39.78 167 ALA A O 1
ATOM 1270 N N . GLY A 1 168 ? -6.626 56.387 -2.345 1.00 55.25 168 GLY A N 1
ATOM 1271 C CA . GLY A 1 168 ? -6.793 57.633 -1.580 1.00 55.25 168 GLY A CA 1
ATOM 1272 C C . GLY A 1 168 ? -8.156 57.898 -0.929 1.00 55.25 168 GLY A C 1
ATOM 1273 O O . GLY A 1 168 ? -8.831 58.860 -1.275 1.00 55.25 168 GLY A O 1
ATOM 1274 N N . CYS A 1 169 ? -8.496 57.153 0.121 1.00 47.19 169 CYS A N 1
ATOM 1275 C CA . CYS A 1 169 ? -9.388 57.652 1.171 1.00 47.19 169 CYS A CA 1
ATOM 1276 C C . CYS A 1 169 ? -8.893 57.108 2.518 1.00 47.19 169 CYS A C 1
ATOM 1278 O O . CYS A 1 169 ? -8.690 55.911 2.658 1.00 47.19 169 CYS A O 1
ATOM 1280 N N . GLY A 1 170 ? -8.615 57.876 3.556 1.00 40.84 170 GLY A N 1
ATOM 1281 C CA . GLY A 1 170 ? -8.634 59.307 3.796 1.00 40.84 170 GLY A CA 1
ATOM 1282 C C . GLY A 1 170 ? -8.034 59.473 5.196 1.00 40.84 170 GLY A C 1
ATOM 1283 O O . GLY A 1 170 ? -8.210 58.616 6.058 1.00 40.84 170 GLY A O 1
ATOM 1284 N N . GLN A 1 171 ? -7.238 60.518 5.377 1.00 44.12 171 GLN A N 1
ATOM 1285 C CA . GLN A 1 171 ? -6.514 60.826 6.609 1.00 44.12 171 GLN A CA 1
ATOM 1286 C C . GLN A 1 171 ? -7.446 61.079 7.806 1.00 44.12 171 GLN A C 1
ATOM 1288 O O . GLN A 1 171 ? -8.551 61.580 7.625 1.00 44.12 171 GLN A O 1
ATOM 1293 N N . ALA A 1 172 ? -6.920 60.876 9.020 1.00 38.47 172 ALA A N 1
ATOM 1294 C CA . ALA A 1 172 ? -6.591 61.939 9.988 1.00 38.47 172 ALA A CA 1
ATOM 1295 C C . ALA A 1 172 ? -6.862 61.527 11.448 1.00 38.47 172 ALA A C 1
ATOM 1297 O O . ALA A 1 172 ? -7.991 61.218 11.807 1.00 38.47 172 ALA A O 1
ATOM 1298 N N . GLY A 1 173 ? -5.844 61.700 12.302 1.00 35.47 173 GLY A N 1
ATOM 1299 C CA . GLY A 1 173 ? -6.040 62.301 13.629 1.00 35.47 173 GLY A CA 1
ATOM 1300 C C . GLY A 1 173 ? -5.712 61.453 14.865 1.00 35.47 173 GLY A C 1
ATOM 1301 O O . GLY A 1 173 ? -6.453 60.538 15.183 1.00 35.47 173 GLY A O 1
ATOM 1302 N N . GLY A 1 174 ? -4.676 61.898 15.602 1.00 35.16 174 GLY A N 1
ATOM 1303 C CA . GLY A 1 174 ? -4.482 61.767 17.066 1.00 35.16 174 GLY A CA 1
ATOM 1304 C C . GLY A 1 174 ? -4.073 60.378 17.567 1.00 35.16 174 GLY A C 1
ATOM 1305 O O . GLY A 1 174 ? -4.829 59.437 17.421 1.00 35.16 174 GLY A O 1
ATOM 1306 N N . GLY A 1 175 ? -2.873 60.149 18.113 1.00 33.03 175 GLY A N 1
ATOM 1307 C CA . GLY A 1 175 ? -2.328 60.752 19.344 1.00 33.03 175 GLY A CA 1
ATOM 1308 C C . GLY A 1 175 ? -2.643 59.809 20.520 1.00 33.03 175 GLY A C 1
ATOM 1309 O O . GLY A 1 175 ? -3.778 59.388 20.648 1.00 33.03 175 GLY A O 1
ATOM 1310 N N . GLY A 1 176 ? -1.751 59.385 21.406 1.00 35.38 176 GLY A N 1
ATOM 1311 C CA . GLY A 1 176 ? -0.323 59.566 21.620 1.00 35.38 176 GLY A CA 1
ATOM 1312 C C . GLY A 1 176 ? 0.108 58.502 22.646 1.00 35.38 176 GLY A C 1
ATOM 1313 O O . GLY A 1 176 ? -0.722 57.978 23.387 1.00 35.38 176 GLY A O 1
ATOM 1314 N N . CYS A 1 177 ? 1.391 58.149 22.656 1.00 41.38 177 CYS A N 1
ATOM 1315 C CA . CYS A 1 177 ? 1.965 57.174 23.578 1.00 41.38 177 CYS A CA 1
ATOM 1316 C C . CYS A 1 177 ? 2.246 57.791 24.961 1.00 41.38 177 CYS A C 1
ATOM 1318 O O . CYS A 1 177 ? 2.553 58.978 25.072 1.00 41.38 177 CYS A O 1
ATOM 1320 N N . GLY A 1 178 ? 2.179 56.966 26.009 1.00 37.97 178 GLY A N 1
ATOM 1321 C CA . GLY A 1 178 ? 2.438 57.375 27.389 1.00 37.97 178 GLY A CA 1
ATOM 1322 C C . GLY A 1 178 ? 2.805 56.204 28.304 1.00 37.97 178 GLY A C 1
ATOM 1323 O O . GLY A 1 178 ? 1.965 55.714 29.037 1.00 37.97 178 GLY A O 1
ATOM 1324 N N . SER A 1 179 ? 4.064 55.774 28.197 1.00 40.41 179 SER A N 1
ATOM 1325 C CA . SER A 1 179 ? 4.981 55.212 29.211 1.00 40.41 179 SER A CA 1
ATOM 1326 C C . SER A 1 179 ? 4.514 54.297 30.373 1.00 40.41 179 SER A C 1
ATOM 1328 O O . SER A 1 179 ? 3.744 54.699 31.236 1.00 40.41 179 SER A O 1
ATOM 1330 N N . CYS A 1 180 ? 5.214 53.156 30.466 1.00 39.44 180 CYS A N 1
ATOM 1331 C CA . CYS A 1 180 ? 5.855 52.495 31.624 1.00 39.44 180 CYS A CA 1
ATOM 1332 C C . CYS A 1 180 ? 5.199 52.460 33.027 1.00 39.44 180 CYS A C 1
ATOM 1334 O O . CYS A 1 180 ? 4.942 53.484 33.655 1.00 39.44 180 CYS A O 1
ATOM 1336 N N . GLY A 1 181 ? 5.170 51.256 33.614 1.00 37.03 181 GLY A N 1
ATOM 1337 C CA . GLY A 1 181 ? 4.996 51.038 35.053 1.00 37.03 181 GLY A CA 1
ATOM 1338 C C . GLY A 1 181 ? 5.442 49.637 35.486 1.00 37.03 181 GLY A C 1
ATOM 1339 O O . GLY A 1 181 ? 4.821 48.646 35.130 1.00 37.03 181 GLY A O 1
ATOM 1340 N N . SER A 1 182 ? 6.548 49.578 36.225 1.00 46.03 182 SER A N 1
ATOM 1341 C CA . SER A 1 182 ? 7.229 48.394 36.766 1.00 46.03 182 SER A CA 1
ATOM 1342 C C . SER A 1 182 ? 6.488 47.747 37.948 1.00 46.03 182 SER A C 1
ATOM 1344 O O . SER A 1 182 ? 5.879 48.466 38.736 1.00 46.03 182 SER A O 1
ATOM 1346 N N . GLY A 1 183 ? 6.666 46.437 38.188 1.00 37.53 183 GLY A N 1
ATOM 1347 C CA . GLY A 1 183 ? 6.323 45.854 39.497 1.00 37.53 183 GLY A CA 1
ATOM 1348 C C . GLY A 1 183 ? 6.322 44.324 39.623 1.00 37.53 183 GLY A C 1
ATOM 1349 O O . GLY A 1 183 ? 5.300 43.702 39.399 1.00 37.53 183 GLY A O 1
ATOM 1350 N N . GLY A 1 184 ? 7.456 43.760 40.060 1.00 33.06 184 GLY A N 1
ATOM 1351 C CA . GLY A 1 184 ? 7.576 42.796 41.175 1.00 33.06 184 GLY A CA 1
ATOM 1352 C C . GLY A 1 184 ? 6.842 41.437 41.190 1.00 33.06 184 GLY A C 1
ATOM 1353 O O . GLY A 1 184 ? 5.642 41.383 41.403 1.00 33.06 184 GLY A O 1
ATOM 1354 N N . GLY A 1 185 ? 7.632 40.353 41.286 1.00 33.00 185 GLY A N 1
ATOM 1355 C CA . GLY A 1 185 ? 7.615 39.518 42.506 1.00 33.00 185 GLY A CA 1
ATOM 1356 C C . GLY A 1 185 ? 7.028 38.091 42.473 1.00 33.00 185 GLY A C 1
ATOM 1357 O O . GLY A 1 185 ? 5.849 37.904 42.712 1.00 33.00 185 GLY A O 1
ATOM 1358 N N . CYS A 1 186 ? 7.942 37.120 42.324 1.00 34.47 186 CYS A N 1
ATOM 1359 C CA . CYS A 1 186 ? 8.147 35.849 43.059 1.00 34.47 186 CYS A CA 1
ATOM 1360 C C . CYS A 1 186 ? 7.077 34.732 43.242 1.00 34.47 186 CYS A C 1
ATOM 1362 O O . CYS A 1 186 ? 5.998 34.921 43.782 1.00 34.47 186 CYS A O 1
ATOM 1364 N N . ALA A 1 187 ? 7.595 33.507 43.016 1.00 36.53 187 ALA A N 1
ATOM 1365 C CA . ALA A 1 187 ? 7.324 32.225 43.695 1.00 36.53 187 ALA A CA 1
ATOM 1366 C C . ALA A 1 187 ? 5.964 31.554 43.403 1.00 36.53 187 ALA A C 1
ATOM 1368 O O . ALA A 1 187 ? 4.905 32.041 43.757 1.00 36.53 187 ALA A O 1
ATOM 1369 N N . THR A 1 188 ? 5.897 30.360 42.820 1.00 41.31 188 THR A N 1
ATOM 1370 C CA . THR A 1 188 ? 6.365 29.077 43.371 1.00 41.31 188 THR A CA 1
ATOM 1371 C C . THR A 1 188 ? 6.174 28.008 42.285 1.00 41.31 188 THR A C 1
ATOM 1373 O O . THR A 1 188 ? 5.232 28.084 41.503 1.00 41.31 188 THR A O 1
ATOM 1376 N N . GLY A 1 189 ? 7.089 27.042 42.193 1.00 39.25 189 GLY A N 1
ATOM 1377 C CA . GLY A 1 189 ? 7.118 26.080 41.090 1.00 39.25 189 GLY A CA 1
ATOM 1378 C C . GLY A 1 189 ? 6.080 24.957 41.156 1.00 39.25 189 GLY A C 1
ATOM 1379 O O . GLY A 1 189 ? 5.599 24.589 42.222 1.00 39.25 189 GLY A O 1
ATOM 1380 N N . CYS A 1 190 ? 5.855 24.330 40.002 1.00 35.84 190 CYS A N 1
ATOM 1381 C CA . CYS A 1 190 ? 5.667 22.887 39.881 1.00 35.84 190 CYS A CA 1
ATOM 1382 C C . CYS A 1 190 ? 6.101 22.474 38.468 1.00 35.84 190 CYS A C 1
ATOM 1384 O O . CYS A 1 190 ? 5.621 23.025 37.483 1.00 35.84 190 CYS A O 1
ATOM 1386 N N . GLY A 1 191 ? 7.083 21.578 38.383 1.00 37.12 191 GLY A N 1
ATOM 1387 C CA . GLY A 1 191 ? 7.670 21.140 37.125 1.00 37.12 191 GLY A CA 1
ATOM 1388 C C . GLY A 1 191 ? 6.836 20.091 36.392 1.00 37.12 191 GLY A C 1
ATOM 1389 O O . GLY A 1 191 ? 6.145 19.271 36.990 1.00 37.12 191 GLY A O 1
ATOM 1390 N N . SER A 1 192 ? 6.987 20.084 35.075 1.00 39.78 192 SER A N 1
ATOM 1391 C CA . SER A 1 192 ? 6.909 18.910 34.197 1.00 39.78 192 SER A CA 1
ATOM 1392 C C . SER A 1 192 ? 7.745 19.308 32.976 1.00 39.78 192 SER A C 1
ATOM 1394 O O . SER A 1 192 ? 7.340 20.135 32.180 1.00 39.78 192 SER A O 1
ATOM 1396 N N . GLY A 1 193 ? 9.037 18.994 32.929 1.00 34.03 193 GLY A N 1
ATOM 1397 C CA . GLY A 1 193 ? 9.493 17.641 32.640 1.00 34.03 193 GLY A CA 1
ATOM 1398 C C . GLY A 1 193 ? 9.569 17.448 31.124 1.00 34.03 193 GLY A C 1
ATOM 1399 O O . GLY A 1 193 ? 8.877 16.591 30.590 1.00 34.03 193 GLY A O 1
ATOM 1400 N N . GLY A 1 194 ? 10.365 18.276 30.435 1.00 33.91 194 GLY A N 1
ATOM 1401 C CA . GLY A 1 194 ? 10.648 18.111 29.010 1.00 33.91 194 GLY A CA 1
ATOM 1402 C C . GLY A 1 194 ? 11.405 16.804 28.789 1.00 33.91 194 GLY A C 1
ATOM 1403 O O . GLY A 1 194 ? 12.538 16.650 29.246 1.00 33.91 194 GLY A O 1
ATOM 1404 N N . ALA A 1 195 ? 10.753 15.837 28.149 1.00 36.97 195 ALA A N 1
ATOM 1405 C CA . ALA A 1 195 ? 11.365 14.565 27.809 1.00 36.97 195 ALA A CA 1
ATOM 1406 C C . ALA A 1 195 ? 12.313 14.763 26.620 1.00 36.97 195 ALA A C 1
ATOM 1408 O O . ALA A 1 195 ? 11.885 15.141 25.533 1.00 36.97 195 ALA A O 1
ATOM 1409 N N . ALA A 1 196 ? 13.602 14.509 26.837 1.00 40.72 196 ALA A N 1
ATOM 1410 C CA . ALA A 1 196 ? 14.589 14.467 25.770 1.00 40.72 196 ALA A CA 1
ATOM 1411 C C . ALA A 1 196 ? 14.369 13.240 24.875 1.00 40.72 196 ALA A C 1
ATOM 1413 O O . ALA A 1 196 ? 14.159 12.129 25.373 1.00 40.72 196 ALA A O 1
ATOM 1414 N N . VAL A 1 197 ? 14.475 13.438 23.563 1.00 47.06 197 VAL A N 1
ATOM 1415 C CA . VAL A 1 197 ? 14.567 12.349 22.585 1.00 47.06 197 VAL A CA 1
ATOM 1416 C C . VAL A 1 197 ? 16.031 11.926 22.464 1.00 47.06 197 VAL A C 1
ATOM 1418 O O . VAL A 1 197 ? 16.943 12.749 22.566 1.00 47.06 197 VAL A O 1
ATOM 1421 N N . LYS A 1 198 ? 16.260 10.621 22.318 1.00 37.28 198 LYS A N 1
ATOM 1422 C CA . LYS A 1 198 ? 17.599 10.042 22.167 1.00 37.28 198 LYS A CA 1
ATOM 1423 C C . LYS A 1 198 ? 17.943 9.982 20.684 1.00 37.28 198 LYS A C 1
ATOM 1425 O O . LYS A 1 198 ? 17.134 9.481 19.908 1.00 37.28 198 LYS A O 1
ATOM 1430 N N . ASP A 1 199 ? 19.119 10.472 20.314 1.00 42.28 199 ASP A N 1
ATOM 1431 C CA . ASP A 1 199 ? 19.678 10.268 18.976 1.00 42.28 199 ASP A CA 1
ATOM 1432 C C . ASP A 1 199 ? 20.172 8.817 18.782 1.00 42.28 199 ASP A C 1
ATOM 1434 O O . ASP A 1 199 ? 20.193 8.012 19.721 1.00 42.28 199 ASP A O 1
ATOM 1438 N N . GLU A 1 200 ? 20.604 8.475 17.563 1.00 43.94 200 GLU A N 1
ATOM 1439 C CA . GLU A 1 200 ? 21.175 7.153 17.243 1.00 43.94 200 GLU A CA 1
ATOM 1440 C C . GLU A 1 200 ? 22.464 6.830 18.036 1.00 43.94 200 GLU A C 1
ATOM 1442 O O . GLU A 1 200 ? 22.922 5.687 18.044 1.00 43.94 200 GLU A O 1
ATOM 1447 N N . ALA A 1 201 ? 23.028 7.810 18.757 1.00 43.34 201 ALA A N 1
ATOM 1448 C CA . ALA A 1 201 ? 24.181 7.670 19.646 1.00 43.34 201 ALA A CA 1
ATOM 1449 C C . ALA A 1 201 ? 23.807 7.634 21.148 1.00 43.34 201 ALA A C 1
ATOM 1451 O O . ALA A 1 201 ? 24.693 7.558 22.003 1.00 43.34 201 ALA A O 1
ATOM 1452 N N . GLY A 1 202 ? 22.514 7.651 21.498 1.00 40.44 202 GLY A N 1
ATOM 1453 C CA . GLY A 1 202 ? 22.022 7.572 22.876 1.00 40.44 202 GLY A CA 1
ATOM 1454 C C . GLY A 1 202 ? 22.202 8.843 23.717 1.00 40.44 202 GLY A C 1
ATOM 1455 O O . GLY A 1 202 ? 22.018 8.785 24.936 1.00 40.44 202 GLY A O 1
ATOM 1456 N N . THR A 1 203 ? 22.527 9.979 23.102 1.00 34.56 203 THR A N 1
ATOM 1457 C CA . THR A 1 203 ? 22.626 11.283 23.766 1.00 34.56 203 THR A CA 1
ATOM 1458 C C . THR A 1 203 ? 21.273 11.996 23.724 1.00 34.56 203 THR A C 1
ATOM 1460 O O . THR A 1 203 ? 20.552 11.961 22.730 1.00 34.56 203 THR A O 1
ATOM 1463 N N . ALA A 1 204 ? 20.891 12.613 24.842 1.00 40.66 204 ALA A N 1
ATOM 1464 C CA . ALA A 1 204 ? 19.684 13.426 24.950 1.00 40.66 204 ALA A CA 1
ATOM 1465 C C . ALA A 1 204 ? 19.875 14.729 24.160 1.00 40.66 204 ALA A C 1
ATOM 1467 O O . ALA A 1 204 ? 20.606 15.612 24.611 1.00 40.66 204 ALA A O 1
ATOM 1468 N N . VAL A 1 205 ? 19.231 14.844 22.999 1.00 53.78 205 VAL A N 1
ATOM 1469 C CA . VAL A 1 205 ? 19.268 16.055 22.168 1.00 53.78 205 VAL A CA 1
ATOM 1470 C C . VAL A 1 205 ? 17.944 16.795 22.338 1.00 53.78 205 VAL A C 1
ATOM 1472 O O . VAL A 1 205 ? 16.872 16.184 22.379 1.00 53.78 205 VAL A O 1
ATOM 1475 N N . ALA A 1 206 ? 18.002 18.119 22.489 1.00 63.50 206 ALA A N 1
ATOM 1476 C CA . ALA A 1 206 ? 16.791 18.925 22.516 1.00 63.50 206 ALA A CA 1
ATOM 1477 C C . ALA A 1 206 ? 16.106 18.842 21.145 1.00 63.50 206 ALA A C 1
ATOM 1479 O O . ALA A 1 206 ? 16.753 18.916 20.106 1.00 63.50 206 ALA A O 1
ATOM 1480 N N . VAL A 1 207 ? 14.780 18.736 21.125 1.00 65.69 207 VAL A N 1
ATOM 1481 C CA . VAL A 1 207 ? 13.970 18.611 19.895 1.00 65.69 207 VAL A CA 1
ATOM 1482 C C . VAL A 1 207 ? 14.253 19.754 18.900 1.00 65.69 207 VAL A C 1
ATOM 1484 O O . VAL A 1 207 ? 14.243 19.578 17.678 1.00 65.69 207 VAL A O 1
ATOM 1487 N N . ARG A 1 208 ? 14.603 20.936 19.423 1.00 65.44 208 ARG A N 1
ATOM 1488 C CA . ARG A 1 208 ? 14.994 22.108 18.632 1.00 65.44 208 ARG A CA 1
ATOM 1489 C C . ARG A 1 208 ? 16.347 21.969 17.926 1.00 65.44 208 ARG A C 1
ATOM 1491 O O . ARG A 1 208 ? 16.535 22.634 16.914 1.00 65.44 208 ARG A O 1
ATOM 1498 N N . ASP A 1 209 ? 17.212 21.067 18.370 1.00 72.81 209 ASP A N 1
ATOM 1499 C CA . ASP A 1 209 ? 18.554 20.858 17.812 1.00 72.81 209 ASP A CA 1
ATOM 1500 C C . ASP A 1 209 ? 18.609 19.690 16.812 1.00 72.81 209 ASP A C 1
ATOM 1502 O O . ASP A 1 209 ? 19.659 19.416 16.235 1.00 72.81 209 ASP A O 1
ATOM 1506 N N . LEU A 1 210 ? 17.475 19.017 16.565 1.00 76.38 210 LEU A N 1
ATOM 1507 C CA . LEU A 1 210 ? 17.344 18.084 15.442 1.00 76.38 210 LEU A CA 1
ATOM 1508 C C . LEU A 1 210 ? 17.648 18.807 14.116 1.00 76.38 210 LEU A C 1
ATOM 1510 O O . LEU A 1 210 ? 17.241 19.962 13.963 1.00 76.38 210 LEU A O 1
ATOM 1514 N N . PRO A 1 211 ? 18.328 18.165 13.159 1.00 78.88 211 PRO A N 1
ATOM 1515 C CA . PRO A 1 211 ? 18.610 18.790 11.876 1.00 78.88 211 PRO A CA 1
ATOM 1516 C C . PRO A 1 211 ? 17.311 19.043 11.090 1.00 78.88 211 PRO A C 1
ATOM 1518 O O . PRO A 1 211 ? 16.289 18.395 11.321 1.00 78.88 211 PRO A O 1
ATOM 1521 N N . ASP A 1 212 ? 17.330 20.043 10.210 1.00 75.75 212 ASP A N 1
ATOM 1522 C CA . ASP A 1 212 ? 16.137 20.553 9.517 1.00 75.75 212 ASP A CA 1
ATOM 1523 C C . ASP A 1 212 ? 15.514 19.519 8.552 1.00 75.75 212 ASP A C 1
ATOM 1525 O O . ASP A 1 212 ? 14.293 19.477 8.392 1.00 75.75 212 ASP A O 1
ATOM 1529 N N . ASP A 1 213 ? 16.333 18.614 8.012 1.00 75.94 213 ASP A N 1
ATOM 1530 C CA . ASP A 1 213 ? 15.951 17.474 7.170 1.00 75.94 213 ASP A CA 1
ATOM 1531 C C . ASP A 1 213 ? 15.480 16.242 7.966 1.00 75.94 213 ASP A C 1
ATOM 1533 O O . ASP A 1 213 ? 15.090 15.235 7.376 1.00 75.94 213 ASP A O 1
ATOM 1537 N N . HIS A 1 214 ? 15.484 16.298 9.304 1.00 85.25 214 HIS A N 1
ATOM 1538 C CA . HIS A 1 214 ? 15.032 15.187 10.138 1.00 85.25 214 HIS A CA 1
ATOM 1539 C C . HIS A 1 214 ? 13.550 14.882 9.902 1.00 85.25 214 HIS A C 1
ATOM 1541 O O . HIS A 1 214 ? 12.692 15.752 10.076 1.00 85.25 214 HIS A O 1
ATOM 1547 N N . GLU A 1 215 ? 13.237 13.632 9.566 1.00 86.31 215 GLU A N 1
ATOM 1548 C CA . GLU A 1 215 ? 11.860 13.185 9.365 1.00 86.31 215 GLU A CA 1
ATOM 1549 C C . GLU A 1 215 ? 11.091 13.155 10.692 1.00 86.31 215 GLU A C 1
ATOM 1551 O O . GLU A 1 215 ? 11.300 12.297 11.547 1.00 86.31 215 GLU A O 1
ATOM 1556 N N . VAL A 1 216 ? 10.157 14.095 10.848 1.00 86.38 216 VAL A N 1
ATOM 1557 C CA . VAL A 1 216 ? 9.272 14.205 12.015 1.00 86.38 216 VAL A CA 1
ATOM 1558 C C . VAL A 1 216 ? 8.063 13.291 11.867 1.00 86.38 216 VAL A C 1
ATOM 1560 O O . VAL A 1 216 ? 7.608 12.711 12.849 1.00 86.38 216 VAL A O 1
ATOM 1563 N N . CYS A 1 217 ? 7.526 13.143 10.654 1.00 87.31 217 CYS A N 1
ATOM 1564 C CA . CYS A 1 217 ? 6.407 12.247 10.374 1.00 87.31 217 CYS A CA 1
ATOM 1565 C C . CYS A 1 217 ? 6.769 11.268 9.262 1.00 87.31 217 CYS A C 1
ATOM 1567 O O . CYS A 1 217 ? 6.719 11.625 8.090 1.00 87.31 217 CYS A O 1
ATOM 1569 N N . THR A 1 218 ? 7.044 10.015 9.621 1.00 84.44 218 THR A N 1
ATOM 1570 C CA . THR A 1 218 ? 7.327 8.942 8.653 1.00 84.44 218 THR A CA 1
ATOM 1571 C C . THR A 1 218 ? 6.114 8.607 7.784 1.00 84.44 218 THR A C 1
ATOM 1573 O O . THR A 1 218 ? 6.262 8.247 6.626 1.00 84.44 218 THR A O 1
ATOM 1576 N N . CYS A 1 219 ? 4.900 8.762 8.320 1.00 81.81 219 CYS A N 1
ATOM 1577 C CA . CYS A 1 219 ? 3.661 8.414 7.617 1.00 81.81 219 CYS A CA 1
ATOM 1578 C C . CYS A 1 219 ? 3.371 9.326 6.410 1.00 81.81 219 CYS A C 1
ATOM 1580 O O . CYS A 1 219 ? 2.684 8.904 5.489 1.00 81.81 219 CYS A O 1
ATOM 1582 N N . TRP A 1 220 ? 3.924 10.541 6.395 1.00 83.62 220 TRP A N 1
ATOM 1583 C CA . TRP A 1 220 ? 3.757 11.507 5.303 1.00 83.62 220 TRP A CA 1
ATOM 1584 C C . TRP A 1 220 ? 5.095 12.088 4.817 1.00 83.62 220 TRP A C 1
ATOM 1586 O O . TRP A 1 220 ? 5.099 13.097 4.117 1.00 83.62 220 TR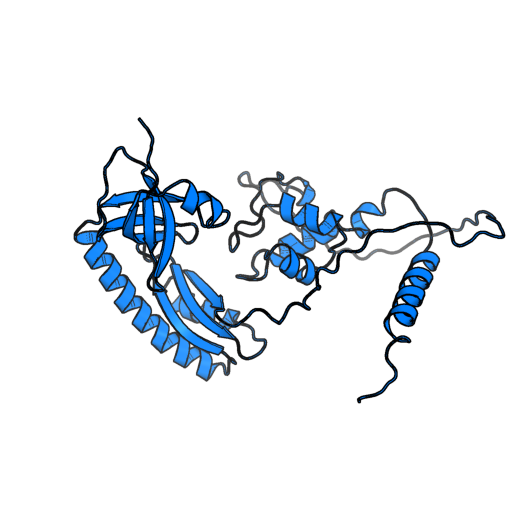P A O 1
ATOM 1596 N N . SER A 1 221 ? 6.219 11.480 5.225 1.00 85.56 221 SER A N 1
ATOM 1597 C CA . SER A 1 221 ? 7.594 11.956 4.997 1.00 85.56 221 SER A CA 1
ATOM 1598 C C . SER A 1 221 ? 7.766 13.464 5.223 1.00 85.56 221 SER A C 1
ATOM 1600 O O . SER A 1 221 ? 8.314 14.184 4.390 1.00 85.56 221 SER A O 1
ATOM 1602 N N . VAL A 1 222 ? 7.260 13.965 6.355 1.00 87.94 222 VAL A N 1
ATOM 1603 C CA . VAL A 1 222 ? 7.341 15.393 6.699 1.00 87.94 222 VAL A CA 1
ATOM 1604 C C . VAL A 1 222 ? 8.594 15.645 7.526 1.00 87.94 222 VAL A C 1
ATOM 1606 O O . VAL A 1 222 ? 8.721 15.124 8.638 1.00 87.94 222 VAL A O 1
ATOM 1609 N N . ALA A 1 223 ? 9.495 16.468 6.992 1.00 88.50 223 ALA A N 1
ATOM 1610 C CA . ALA A 1 223 ? 10.704 16.914 7.672 1.00 88.50 223 ALA A CA 1
ATOM 1611 C C . ALA A 1 223 ? 10.426 18.031 8.693 1.00 88.50 223 ALA A C 1
ATOM 1613 O O . ALA A 1 223 ? 9.428 18.757 8.611 1.00 88.50 223 ALA A O 1
ATOM 1614 N N . LYS A 1 224 ? 11.340 18.194 9.652 1.00 87.19 224 LYS A N 1
ATOM 1615 C CA . LYS A 1 224 ? 11.264 19.215 10.700 1.00 87.19 224 LYS A CA 1
ATOM 1616 C C . LYS A 1 224 ? 11.132 20.625 10.135 1.00 87.19 224 LYS A C 1
ATOM 1618 O O . LYS A 1 224 ? 10.342 21.401 10.668 1.00 87.19 224 LYS A O 1
ATOM 1623 N N . GLU A 1 225 ? 11.852 20.956 9.068 1.00 84.12 225 GLU A N 1
ATOM 1624 C CA . GLU A 1 225 ? 11.794 22.281 8.440 1.00 84.12 225 GLU A CA 1
ATOM 1625 C C . GLU A 1 225 ? 10.378 22.681 8.008 1.00 84.12 225 GLU A C 1
ATOM 1627 O O . GLU A 1 225 ? 9.980 23.829 8.201 1.00 84.12 225 GLU A O 1
ATOM 1632 N N . VAL A 1 226 ? 9.588 21.727 7.507 1.00 84.50 226 VAL A N 1
ATOM 1633 C CA . VAL A 1 226 ? 8.211 21.949 7.044 1.00 84.50 226 VAL A CA 1
ATOM 1634 C C . VAL A 1 226 ? 7.292 22.243 8.230 1.00 84.50 226 VAL A C 1
ATOM 1636 O O . VAL A 1 226 ? 6.482 23.167 8.186 1.00 84.50 226 VAL A O 1
ATOM 1639 N N . VAL A 1 227 ? 7.463 21.500 9.326 1.00 86.00 227 VAL A N 1
ATOM 1640 C CA . VAL A 1 227 ? 6.720 21.715 10.576 1.00 86.00 227 VAL A CA 1
ATOM 1641 C C . VAL A 1 227 ? 7.089 23.062 11.202 1.00 86.00 227 VAL A C 1
ATOM 1643 O O . VAL A 1 227 ? 6.215 23.830 11.594 1.00 86.00 227 VAL A O 1
ATOM 1646 N N . VAL A 1 228 ? 8.381 23.389 11.261 1.00 84.06 228 VAL A N 1
ATOM 1647 C CA . VAL A 1 228 ? 8.876 24.654 11.823 1.00 84.06 228 VAL A CA 1
ATOM 1648 C C . VAL A 1 228 ? 8.453 25.852 10.967 1.00 84.06 228 VAL A C 1
ATOM 1650 O O . VAL A 1 228 ? 8.156 26.909 11.523 1.00 84.06 228 VAL A O 1
ATOM 1653 N N . ALA A 1 229 ? 8.389 25.710 9.641 1.00 80.00 229 ALA A N 1
ATOM 1654 C CA . ALA A 1 229 ? 7.863 26.741 8.751 1.00 80.00 229 ALA A CA 1
ATOM 1655 C C . ALA A 1 229 ? 6.384 27.039 9.045 1.00 80.00 229 ALA A C 1
ATOM 1657 O O . ALA A 1 229 ? 6.047 28.198 9.273 1.00 80.00 229 ALA A O 1
ATOM 1658 N N . ALA A 1 230 ? 5.540 26.007 9.171 1.00 80.94 230 ALA A N 1
ATOM 1659 C CA . ALA A 1 230 ? 4.132 26.177 9.542 1.00 80.94 230 ALA A CA 1
ATOM 1660 C C . ALA A 1 230 ? 3.979 26.852 10.919 1.00 80.94 230 ALA A C 1
ATOM 1662 O O . ALA A 1 230 ? 3.197 27.786 11.087 1.00 80.94 230 ALA A O 1
ATOM 1663 N N . ILE A 1 231 ? 4.794 26.453 11.900 1.00 83.88 231 ILE A N 1
ATOM 1664 C CA . ILE A 1 231 ? 4.782 27.066 13.235 1.00 83.88 231 ILE A CA 1
ATOM 1665 C C . ILE A 1 231 ? 5.156 28.558 13.180 1.00 83.88 231 ILE A C 1
ATOM 1667 O O . ILE A 1 231 ? 4.545 29.379 13.869 1.00 83.88 231 ILE A O 1
ATOM 1671 N N . ARG A 1 232 ? 6.120 28.937 12.330 1.00 77.44 232 ARG A N 1
ATOM 1672 C CA . ARG A 1 232 ? 6.516 30.342 12.110 1.00 77.44 232 ARG A CA 1
ATOM 1673 C C . ARG A 1 232 ? 5.440 31.171 11.411 1.00 77.44 232 ARG A C 1
ATOM 1675 O O . ARG A 1 232 ? 5.394 32.379 11.619 1.00 77.44 232 ARG A O 1
ATOM 1682 N N . GLU A 1 233 ? 4.572 30.537 10.629 1.00 73.69 233 GLU A N 1
ATOM 1683 C CA . GLU A 1 233 ? 3.394 31.161 10.012 1.00 73.69 233 GLU A CA 1
ATOM 1684 C C . GLU A 1 233 ? 2.226 31.342 11.003 1.00 73.69 233 GLU A C 1
ATOM 1686 O O . GLU A 1 233 ? 1.188 31.896 10.648 1.00 73.69 233 GLU A O 1
ATOM 1691 N N . GLY A 1 234 ? 2.413 30.949 12.270 1.00 72.06 234 GLY A N 1
ATOM 1692 C CA . GLY A 1 234 ? 1.445 31.140 13.352 1.00 72.06 234 GLY A CA 1
ATOM 1693 C C . GLY A 1 234 ? 0.611 29.899 13.667 1.00 72.06 234 GLY A C 1
ATOM 1694 O O . GLY A 1 234 ? -0.289 29.967 14.502 1.00 72.06 234 GLY A O 1
ATOM 1695 N N . VAL A 1 235 ? 0.918 28.762 13.041 1.00 78.62 235 VAL A N 1
ATOM 1696 C CA . VAL A 1 235 ? 0.238 27.487 13.277 1.00 78.62 235 VAL A CA 1
ATOM 1697 C C . VAL A 1 235 ? 0.748 26.870 14.583 1.00 78.62 235 VAL A C 1
ATOM 1699 O O . VAL A 1 235 ? 1.812 26.260 14.636 1.00 78.62 235 VAL A O 1
ATOM 1702 N N . CYS A 1 236 ? 0.005 27.058 15.672 1.00 74.50 236 CYS A N 1
ATOM 1703 C CA . CYS A 1 236 ? 0.469 26.750 17.030 1.00 74.50 236 CYS A CA 1
ATOM 1704 C C . CYS A 1 236 ? -0.298 25.621 17.737 1.00 74.50 236 CYS A C 1
ATOM 1706 O O . CYS A 1 236 ? -0.227 25.502 18.958 1.00 74.50 236 CYS A O 1
ATOM 1708 N N . THR A 1 237 ? -1.008 24.771 16.993 1.00 83.06 237 THR A N 1
ATOM 1709 C CA . THR A 1 237 ? -1.657 23.563 17.526 1.00 83.06 237 THR A CA 1
ATOM 1710 C C . THR A 1 237 ? -1.305 22.351 16.672 1.00 83.06 237 THR A C 1
ATOM 1712 O O . THR A 1 237 ? -1.078 22.478 15.469 1.00 83.06 237 THR A O 1
ATOM 1715 N N . VAL A 1 238 ? -1.248 21.163 17.282 1.00 83.62 238 VAL A N 1
ATOM 1716 C CA . VAL A 1 238 ? -0.933 19.912 16.563 1.00 83.62 238 VAL A CA 1
ATOM 1717 C C . VAL A 1 238 ? -1.949 19.655 15.450 1.00 83.62 238 VAL A C 1
ATOM 1719 O O . VAL A 1 238 ? -1.572 19.230 14.363 1.00 83.62 238 VAL A O 1
ATOM 1722 N N . GLU A 1 239 ? -3.216 19.985 15.699 1.00 79.62 239 GLU A N 1
ATOM 1723 C CA . GLU A 1 239 ? -4.300 19.892 14.719 1.00 79.62 239 GLU A CA 1
ATOM 1724 C C . GLU A 1 239 ? -4.048 20.809 13.517 1.00 79.62 239 GLU A C 1
ATOM 1726 O O . GLU A 1 239 ? -4.023 20.337 12.385 1.00 79.62 239 GLU A O 1
ATOM 1731 N N . ALA A 1 240 ? -3.743 22.089 13.748 1.00 75.50 240 ALA A N 1
ATOM 1732 C CA . ALA A 1 240 ? -3.509 23.040 12.665 1.00 75.50 240 ALA A CA 1
ATOM 1733 C C . ALA A 1 240 ? -2.203 22.739 11.898 1.00 75.50 240 ALA A C 1
ATOM 1735 O O . ALA A 1 240 ? -2.121 22.934 10.680 1.00 75.50 240 ALA A O 1
ATOM 1736 N N . VAL A 1 241 ? -1.181 22.199 12.579 1.00 83.19 241 VAL A N 1
ATOM 1737 C CA . VAL A 1 241 ? 0.034 21.688 11.922 1.00 83.19 241 VAL A CA 1
ATOM 1738 C C . VAL A 1 241 ? -0.311 20.483 11.048 1.00 83.19 241 VAL A C 1
ATOM 1740 O O . VAL A 1 241 ? 0.197 20.386 9.931 1.00 83.19 241 VAL A O 1
ATOM 1743 N N . GLY A 1 242 ? -1.201 19.602 11.503 1.00 83.44 242 GLY A N 1
ATOM 1744 C CA . GLY A 1 242 ? -1.710 18.477 10.722 1.00 83.44 242 GLY A CA 1
ATOM 1745 C C . GLY A 1 242 ? -2.528 18.905 9.503 1.00 83.44 242 GLY A C 1
ATOM 1746 O O . GLY A 1 242 ? -2.344 18.342 8.428 1.00 83.44 242 GLY A O 1
ATOM 1747 N N . GLU A 1 243 ? -3.354 19.943 9.617 1.00 82.44 243 GLU A N 1
ATOM 1748 C CA . GLU A 1 243 ? -4.111 20.503 8.487 1.00 82.44 243 GLU A CA 1
ATOM 1749 C C . GLU A 1 243 ? -3.194 21.114 7.418 1.00 82.44 243 GLU A C 1
ATOM 1751 O O . GLU A 1 243 ? -3.438 20.965 6.221 1.00 82.44 243 GLU A O 1
ATOM 1756 N N . THR A 1 244 ? -2.102 21.753 7.847 1.00 79.31 244 THR A N 1
ATOM 1757 C CA . THR A 1 244 ? -1.180 22.471 6.952 1.00 79.31 244 THR A CA 1
ATOM 1758 C C . THR A 1 244 ? -0.121 21.551 6.337 1.00 79.31 244 THR A C 1
ATOM 1760 O O . THR A 1 244 ? 0.194 21.649 5.153 1.00 79.31 244 THR A O 1
ATOM 1763 N N . THR A 1 245 ? 0.445 20.643 7.137 1.00 80.12 245 THR A N 1
ATOM 1764 C CA . THR A 1 245 ? 1.625 19.836 6.766 1.00 80.12 245 THR A CA 1
ATOM 1765 C C . THR A 1 245 ? 1.324 18.349 6.601 1.00 80.12 245 THR A C 1
ATOM 1767 O O . THR A 1 245 ? 2.205 17.593 6.205 1.00 80.12 245 THR A O 1
ATOM 1770 N N . ARG A 1 246 ? 0.101 17.904 6.922 1.00 84.94 246 ARG A N 1
ATOM 1771 C CA . ARG A 1 246 ? -0.320 16.492 7.039 1.00 84.94 246 ARG A CA 1
AT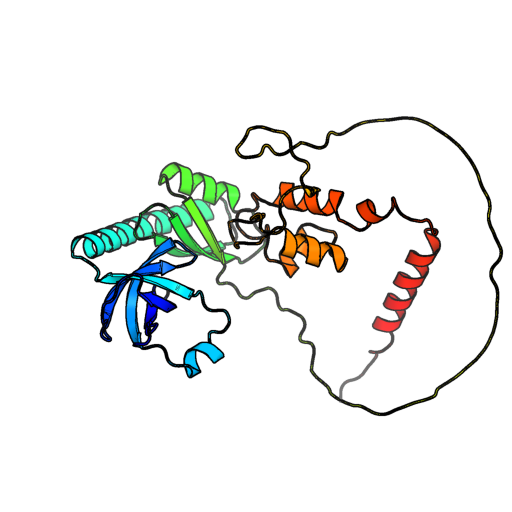OM 1772 C C . ARG A 1 246 ? 0.370 15.701 8.152 1.00 84.94 246 ARG A C 1
ATOM 1774 O O . ARG A 1 246 ? -0.091 14.606 8.474 1.00 84.94 246 ARG A O 1
ATOM 1781 N N . ALA A 1 247 ? 1.409 16.225 8.800 1.00 84.44 247 ALA A N 1
ATOM 1782 C CA . ALA A 1 247 ? 2.083 15.539 9.896 1.00 84.44 247 ALA A CA 1
ATOM 1783 C C . ALA A 1 247 ? 1.105 15.221 11.043 1.00 84.44 247 ALA A C 1
ATOM 1785 O O . ALA A 1 247 ? 0.335 16.072 11.472 1.00 84.44 247 ALA A O 1
ATOM 1786 N N . GLY A 1 248 ? 1.128 13.986 11.550 1.00 81.12 248 GLY A N 1
ATOM 1787 C CA . GLY A 1 248 ? 0.296 13.586 12.693 1.00 81.12 248 GLY A CA 1
ATOM 1788 C C . GLY A 1 248 ? -1.154 13.219 12.365 1.00 81.12 248 GLY A C 1
ATOM 1789 O O . GLY A 1 248 ? -1.870 12.848 13.285 1.00 81.12 248 GLY A O 1
ATOM 1790 N N . THR A 1 249 ? -1.565 13.246 11.090 1.00 85.75 249 THR A N 1
ATOM 1791 C CA . THR A 1 249 ? -2.930 12.874 10.644 1.00 85.75 249 THR A CA 1
ATOM 1792 C C . THR A 1 249 ? -3.094 11.394 10.261 1.00 85.75 249 THR A C 1
ATOM 1794 O O . THR A 1 249 ? -4.207 10.933 10.027 1.00 85.75 249 THR A O 1
ATOM 1797 N N . GLY A 1 250 ? -1.982 10.652 10.156 1.00 83.19 250 GLY A N 1
ATOM 1798 C CA . GLY A 1 250 ? -1.964 9.235 9.776 1.00 83.19 250 GLY A CA 1
ATOM 1799 C C . GLY A 1 250 ? -1.895 8.305 10.989 1.00 83.19 250 GLY A C 1
ATOM 1800 O O . GLY A 1 250 ? -2.893 7.991 11.621 1.00 83.19 250 GLY A O 1
ATOM 1801 N N . CYS A 1 251 ? -0.685 7.860 11.322 1.00 77.06 251 CYS A N 1
ATOM 1802 C CA . CYS A 1 251 ? -0.413 6.947 12.436 1.00 77.06 251 CYS A CA 1
ATOM 1803 C C . CYS A 1 251 ? -0.329 7.622 13.819 1.00 77.06 251 CYS A C 1
ATOM 1805 O O . CYS A 1 251 ? -0.124 6.932 14.816 1.00 77.06 251 CYS A O 1
ATOM 1807 N N . GLU A 1 252 ? -0.407 8.958 13.867 1.00 83.06 252 GLU A N 1
ATOM 1808 C CA . GLU A 1 252 ? -0.357 9.815 15.068 1.00 83.06 252 GLU A CA 1
ATOM 1809 C C . GLU A 1 252 ? 0.892 9.676 15.967 1.00 83.06 252 GLU A C 1
ATOM 1811 O O . GLU A 1 252 ? 1.063 10.429 16.922 1.00 83.06 252 GLU A O 1
ATOM 1816 N N . SER A 1 253 ? 1.825 8.779 15.640 1.00 81.94 253 SER A N 1
ATOM 1817 C CA . SER A 1 253 ? 3.028 8.492 16.434 1.00 81.94 253 SER A CA 1
ATOM 1818 C C . SER A 1 253 ? 3.963 9.692 16.593 1.00 81.94 253 SER A C 1
ATOM 1820 O O . SER A 1 253 ? 4.709 9.770 17.567 1.00 81.94 253 SER A O 1
ATOM 1822 N N . CYS A 1 254 ? 3.900 10.648 15.665 1.00 85.31 254 CYS A N 1
ATOM 1823 C CA . CYS A 1 254 ? 4.670 11.883 15.709 1.00 85.31 254 CYS A CA 1
ATOM 1824 C C . CYS A 1 254 ? 3.973 13.033 16.450 1.00 85.31 254 CYS A C 1
ATOM 1826 O O . CYS A 1 254 ? 4.618 14.050 16.680 1.00 85.31 254 CYS A O 1
ATOM 1828 N N . GLN A 1 255 ? 2.706 12.906 16.871 1.00 87.44 255 GLN A N 1
ATOM 1829 C CA . GLN A 1 255 ? 1.986 13.980 17.575 1.00 87.44 255 GLN A CA 1
ATOM 1830 C C . GLN A 1 255 ? 2.695 14.476 18.852 1.00 87.44 255 GLN A C 1
ATOM 1832 O O . GLN A 1 255 ? 2.753 15.691 19.044 1.00 87.44 255 GLN A O 1
ATOM 1837 N N . PRO A 1 256 ? 3.318 13.620 19.693 1.00 85.94 256 PRO A N 1
ATOM 1838 C CA . PRO A 1 256 ? 4.101 14.095 20.836 1.00 85.94 256 PRO A CA 1
ATOM 1839 C C . PRO A 1 256 ? 5.331 14.915 20.422 1.00 85.94 256 PRO A C 1
ATOM 1841 O O . PRO A 1 256 ? 5.670 15.893 21.083 1.00 85.94 256 PRO A O 1
ATOM 1844 N N . LEU A 1 257 ? 5.982 14.546 19.313 1.00 84.69 257 LEU A N 1
ATOM 1845 C CA . LEU A 1 257 ? 7.123 15.278 18.758 1.00 84.69 257 LEU A CA 1
ATOM 1846 C C . LEU A 1 257 ? 6.679 16.605 18.120 1.00 84.69 257 LEU A C 1
ATOM 1848 O O . LEU A 1 257 ? 7.364 17.614 18.267 1.00 84.69 257 LEU A O 1
ATOM 1852 N N . LEU A 1 258 ? 5.504 16.631 17.479 1.00 85.94 258 LEU A N 1
ATOM 1853 C CA . LEU A 1 258 ? 4.870 17.852 16.973 1.00 85.94 258 LEU A CA 1
ATOM 1854 C C . LEU A 1 258 ? 4.526 18.810 18.114 1.00 85.94 258 LEU A C 1
ATOM 1856 O O . LEU A 1 258 ? 4.866 19.985 18.025 1.00 85.94 258 LEU A O 1
ATOM 1860 N N . GLN A 1 259 ? 3.933 18.314 19.205 1.00 83.38 259 GLN A N 1
ATOM 1861 C CA . GLN A 1 259 ? 3.651 19.130 20.387 1.00 83.38 259 GLN A CA 1
ATOM 1862 C C . GLN A 1 259 ? 4.944 19.709 20.973 1.00 83.38 259 GLN A C 1
ATOM 1864 O O . GLN A 1 259 ? 5.009 20.900 21.242 1.00 83.38 259 GLN A O 1
ATOM 1869 N N . GLN A 1 260 ? 6.016 18.916 21.068 1.00 82.94 260 GLN A N 1
ATOM 1870 C CA . GLN A 1 260 ? 7.316 19.406 21.541 1.00 82.94 260 GLN A CA 1
ATOM 1871 C C . GLN A 1 260 ? 7.945 20.457 20.610 1.00 82.94 260 GLN A C 1
ATOM 1873 O O . GLN A 1 260 ? 8.569 21.402 21.096 1.00 82.94 260 GLN A O 1
ATOM 1878 N N . LEU A 1 261 ? 7.792 20.323 19.287 1.00 83.19 261 LEU A N 1
ATOM 1879 C CA . LEU A 1 261 ? 8.226 21.333 18.314 1.00 83.19 261 LEU A CA 1
ATOM 1880 C C . LEU A 1 261 ? 7.396 22.615 18.429 1.00 83.19 261 LEU A C 1
ATOM 1882 O O . LEU A 1 261 ? 7.962 23.702 18.380 1.00 83.19 261 LEU A O 1
ATOM 1886 N N . ILE A 1 262 ? 6.085 22.506 18.643 1.00 85.00 262 ILE A N 1
ATOM 1887 C CA . ILE A 1 262 ? 5.191 23.646 18.886 1.00 85.00 262 ILE A CA 1
ATOM 1888 C C . ILE A 1 262 ? 5.560 24.350 20.195 1.00 85.00 262 ILE A C 1
ATOM 1890 O O . ILE A 1 262 ? 5.693 25.570 20.213 1.00 85.00 262 ILE A O 1
ATOM 1894 N N . ASP A 1 263 ? 5.816 23.601 21.264 1.00 80.75 263 ASP A N 1
ATOM 1895 C CA . ASP A 1 263 ? 6.207 24.159 22.560 1.00 80.75 263 ASP A CA 1
ATOM 1896 C C . ASP A 1 263 ? 7.592 24.835 22.488 1.00 80.75 263 ASP A C 1
ATOM 1898 O O . ASP A 1 263 ? 7.834 25.847 23.143 1.00 80.75 263 ASP A O 1
ATOM 1902 N N . SER A 1 264 ? 8.500 24.311 21.653 1.00 74.25 264 SER A N 1
ATOM 1903 C CA . SER A 1 264 ? 9.880 24.808 21.515 1.00 74.25 264 SER A CA 1
ATOM 1904 C C . SER A 1 264 ? 10.061 25.907 20.456 1.00 74.25 264 SER A C 1
ATOM 1906 O O . SER A 1 264 ? 11.050 26.645 20.505 1.00 74.25 264 SER A O 1
ATOM 1908 N N . CYS A 1 265 ? 9.173 25.987 19.460 1.00 67.56 265 CYS A N 1
ATOM 1909 C CA . CYS A 1 265 ? 9.297 26.873 18.293 1.00 67.56 265 CYS A CA 1
ATOM 1910 C C . CYS A 1 265 ? 8.072 27.769 18.054 1.00 67.56 265 CYS A C 1
ATOM 1912 O O . CYS A 1 265 ? 8.143 28.652 17.200 1.00 67.56 265 CYS A O 1
ATOM 1914 N N . GLY A 1 266 ? 6.968 27.553 18.774 1.00 63.78 266 GLY A N 1
ATOM 1915 C CA . GLY A 1 266 ? 5.743 28.344 18.682 1.00 63.78 266 GLY A CA 1
ATOM 1916 C C . GLY A 1 266 ? 5.899 29.768 19.215 1.00 63.78 266 GLY A C 1
ATOM 1917 O O . GLY A 1 266 ? 6.925 30.111 19.805 1.00 63.78 266 GLY A O 1
ATOM 1918 N N . PRO A 1 267 ? 4.874 30.621 19.057 1.00 53.06 267 PRO A N 1
ATOM 1919 C CA . PRO A 1 267 ? 4.922 32.017 19.498 1.00 53.06 267 PRO A CA 1
ATOM 1920 C C . PRO A 1 267 ? 5.164 32.176 21.012 1.00 53.06 267 PRO A C 1
ATOM 1922 O O . PRO A 1 267 ? 5.679 33.207 21.434 1.00 53.06 267 PRO A O 1
ATOM 1925 N N . ALA A 1 268 ? 4.901 31.141 21.822 1.00 47.09 268 ALA A N 1
ATOM 1926 C CA . ALA A 1 268 ? 5.302 31.087 23.232 1.00 47.09 268 ALA A CA 1
ATOM 1927 C C . ALA A 1 268 ? 6.825 30.899 23.428 1.00 47.09 268 ALA A C 1
ATOM 1929 O O . ALA A 1 268 ? 7.393 31.452 24.364 1.00 47.09 268 ALA A O 1
ATOM 1930 N N . GLY A 1 269 ? 7.506 30.194 22.517 1.00 39.88 269 GLY A N 1
ATOM 1931 C CA . GLY A 1 269 ? 8.967 30.030 22.492 1.00 39.88 269 GLY A CA 1
ATOM 1932 C C . GLY A 1 269 ? 9.726 31.203 21.854 1.00 39.88 269 GLY A C 1
ATOM 1933 O O . GLY A 1 269 ? 10.948 31.282 21.965 1.00 39.88 269 GLY A O 1
ATOM 1934 N N . LEU A 1 270 ? 9.017 32.137 21.211 1.00 38.66 270 LEU A N 1
ATOM 1935 C CA . LEU A 1 270 ? 9.564 33.406 20.707 1.00 38.66 270 LEU A CA 1
ATOM 1936 C C . LEU A 1 270 ? 9.348 34.579 21.685 1.00 38.66 270 LEU A C 1
ATOM 1938 O O . LEU A 1 270 ? 9.946 35.639 21.508 1.00 38.66 270 LEU A O 1
ATOM 1942 N N . ALA A 1 271 ? 8.563 34.383 22.751 1.00 36.41 271 ALA A N 1
ATOM 1943 C CA . ALA A 1 271 ? 8.274 35.393 23.773 1.00 36.41 271 ALA A CA 1
ATOM 1944 C C . ALA A 1 271 ? 9.416 35.629 24.788 1.00 36.41 271 ALA A C 1
ATOM 1946 O O . ALA A 1 271 ? 9.316 36.531 25.618 1.00 36.41 271 ALA A O 1
ATOM 1947 N N . GLU A 1 272 ? 10.536 34.900 24.707 1.00 32.69 272 GLU A N 1
ATOM 1948 C CA . GLU A 1 272 ? 11.761 35.258 25.448 1.00 32.69 272 GLU A CA 1
ATOM 1949 C C . GLU A 1 272 ? 12.608 36.340 24.750 1.00 32.69 272 GLU A C 1
ATOM 1951 O O . GLU A 1 272 ? 13.647 36.751 25.268 1.00 32.69 272 GLU A O 1
ATOM 1956 N N . ALA A 1 273 ? 12.149 36.889 23.620 1.00 36.06 273 ALA A N 1
ATOM 1957 C CA . ALA A 1 273 ? 12.738 38.082 23.026 1.00 36.06 273 ALA A CA 1
ATOM 1958 C C . ALA A 1 273 ? 11.670 39.155 22.755 1.00 36.06 273 ALA A C 1
ATOM 1960 O O . ALA A 1 273 ? 11.117 39.259 21.667 1.00 36.06 273 ALA A O 1
ATOM 1961 N N . THR A 1 274 ? 11.514 40.032 23.751 1.00 30.58 274 THR A N 1
ATOM 1962 C CA . THR A 1 274 ? 10.913 41.382 23.725 1.00 30.58 274 THR A CA 1
ATOM 1963 C C . THR A 1 274 ? 9.401 41.515 23.979 1.00 30.58 274 THR A C 1
ATOM 1965 O O . THR A 1 274 ? 8.560 40.837 23.408 1.00 30.58 274 THR A O 1
ATOM 1968 N N . VAL A 1 275 ? 9.101 42.419 24.917 1.00 33.31 275 VAL A N 1
ATOM 1969 C CA . VAL A 1 275 ? 7.834 42.680 25.623 1.00 33.31 275 VAL A CA 1
ATOM 1970 C C . VAL A 1 275 ? 6.859 43.539 24.804 1.00 33.31 275 VAL A C 1
ATOM 1972 O O . VAL A 1 275 ? 7.295 44.486 24.152 1.00 33.31 275 VAL A O 1
ATOM 1975 N N . GLY A 1 276 ? 5.546 43.312 24.978 1.00 28.81 276 GLY A N 1
ATOM 1976 C CA . GLY A 1 276 ? 4.482 44.282 24.662 1.00 28.81 276 GLY A CA 1
ATOM 1977 C C . GLY A 1 276 ? 3.045 43.765 24.880 1.00 28.81 276 GLY A C 1
ATOM 1978 O O . GLY A 1 276 ? 2.461 43.243 23.948 1.00 28.81 276 GLY A O 1
ATOM 1979 N N . SER A 1 277 ? 2.542 43.888 26.119 1.00 36.16 277 SER A N 1
ATOM 1980 C CA . SER A 1 277 ? 1.152 43.842 26.665 1.00 36.16 277 SER A CA 1
ATOM 1981 C C . SER A 1 277 ? -0.042 43.167 25.939 1.00 36.16 277 SER A C 1
ATOM 1983 O O . SER A 1 277 ? -0.364 43.448 24.793 1.00 36.16 277 SER A O 1
ATOM 1985 N N . GLU A 1 278 ? -0.827 42.420 26.733 1.00 41.44 278 GLU A N 1
ATOM 1986 C CA . GLU A 1 278 ? -2.037 41.633 26.400 1.00 41.44 278 GLU A CA 1
ATOM 1987 C C . GLU A 1 278 ? -3.288 42.411 25.925 1.00 41.44 278 GLU A C 1
ATOM 1989 O O . GLU A 1 278 ? -4.261 41.788 25.499 1.00 41.44 278 GLU A O 1
ATOM 1994 N N . GLU A 1 279 ? -3.308 43.745 25.935 1.00 39.19 279 GLU A N 1
ATOM 1995 C CA . GLU A 1 279 ? -4.496 44.507 25.498 1.00 39.19 279 GLU A CA 1
ATOM 1996 C C . GLU A 1 279 ? -4.612 44.630 23.962 1.00 39.19 279 GLU A C 1
ATOM 1998 O O . GLU A 1 279 ? -5.716 44.803 23.436 1.00 39.19 279 GLU A O 1
ATOM 2003 N N . ASP A 1 280 ? -3.517 44.419 23.221 1.00 39.25 280 ASP A N 1
ATOM 2004 C CA . ASP A 1 280 ? -3.493 44.513 21.752 1.00 39.25 280 ASP A CA 1
ATOM 2005 C C . ASP A 1 280 ? -4.081 43.272 21.051 1.00 39.25 280 ASP A C 1
ATOM 2007 O O . ASP A 1 280 ? -4.582 43.355 19.925 1.00 39.25 280 ASP A O 1
ATOM 2011 N N . ALA A 1 281 ? -4.120 42.123 21.734 1.00 38.34 281 ALA A N 1
ATOM 2012 C CA . ALA A 1 281 ? -4.727 40.905 21.199 1.00 38.34 281 ALA A CA 1
ATOM 2013 C C . ALA A 1 281 ? -6.265 41.006 21.143 1.00 38.34 281 ALA A C 1
ATOM 2015 O O . ALA A 1 281 ? -6.886 40.587 20.165 1.00 38.34 281 ALA A O 1
ATOM 2016 N N . MET A 1 282 ? -6.913 41.621 22.141 1.00 35.81 282 MET A N 1
ATOM 2017 C CA . MET A 1 282 ? -8.383 41.692 22.190 1.00 35.81 282 MET A CA 1
ATOM 2018 C C . MET A 1 282 ? -8.985 42.757 21.259 1.00 35.81 282 MET A C 1
ATOM 2020 O O . MET A 1 282 ? -10.096 42.560 20.760 1.00 35.81 282 MET A O 1
ATOM 2024 N N . ALA A 1 283 ? -8.266 43.841 20.947 1.00 36.56 283 ALA A N 1
ATOM 2025 C CA . ALA A 1 283 ? -8.715 44.817 19.948 1.00 36.56 283 ALA A CA 1
ATOM 2026 C C . ALA A 1 283 ? -8.632 44.255 18.515 1.00 36.56 283 ALA A C 1
ATOM 2028 O O . ALA A 1 283 ? -9.511 44.523 17.688 1.00 36.56 283 ALA A O 1
ATOM 2029 N N . TYR A 1 284 ? -7.629 43.412 18.244 1.00 39.91 284 TYR A N 1
ATOM 2030 C CA . TYR A 1 284 ? -7.457 42.742 16.956 1.00 39.91 284 TYR A CA 1
ATOM 2031 C C . TYR A 1 284 ? -8.554 41.691 16.698 1.00 39.91 284 TYR A C 1
ATOM 2033 O O . TYR A 1 284 ? -9.166 41.685 15.628 1.00 39.91 284 TYR A O 1
ATOM 2041 N N . PHE A 1 285 ? -8.896 40.870 17.700 1.00 37.59 285 PHE A N 1
ATOM 2042 C CA . PHE A 1 285 ? -9.942 39.844 17.565 1.00 37.59 285 PHE A CA 1
ATOM 2043 C C . PHE A 1 285 ? -11.381 40.387 17.620 1.00 37.59 285 PHE A C 1
ATOM 2045 O O . PHE A 1 285 ? -12.271 39.808 16.995 1.00 37.59 285 PHE A O 1
ATOM 2052 N N . SER A 1 286 ? -11.632 41.515 18.293 1.00 37.44 286 SER A N 1
ATOM 2053 C CA . SER A 1 286 ? -12.958 42.158 18.286 1.00 37.44 286 SER A CA 1
ATOM 2054 C C . SER A 1 286 ? -13.266 42.827 16.933 1.00 37.44 286 SER A C 1
ATOM 2056 O O . SER A 1 286 ? -14.355 42.663 16.379 1.00 37.44 286 SER A O 1
ATOM 2058 N N . GLY A 1 287 ? -12.273 43.491 16.326 1.00 38.12 287 GLY A N 1
ATOM 2059 C CA . GLY A 1 287 ? -12.437 44.206 15.053 1.00 38.12 287 GLY A CA 1
ATOM 2060 C C . GLY A 1 287 ? -12.601 43.313 13.815 1.00 38.12 287 GLY A C 1
ATOM 2061 O O . GLY A 1 287 ? -13.205 43.742 12.828 1.00 38.12 287 GLY A O 1
ATOM 2062 N N . LEU A 1 288 ? -12.106 42.073 13.857 1.00 39.81 288 LEU A N 1
ATOM 2063 C CA . LEU A 1 288 ? -12.293 41.090 12.782 1.00 39.81 288 LEU A CA 1
ATOM 2064 C C . LEU A 1 288 ? -13.631 40.341 12.883 1.00 39.81 288 LEU A C 1
ATOM 2066 O O . LEU A 1 288 ? -14.159 39.914 11.857 1.00 39.81 288 LEU A O 1
ATOM 2070 N N . ARG A 1 289 ? -14.230 40.247 14.080 1.00 37.34 289 ARG A N 1
ATOM 2071 C CA . ARG A 1 289 ? -15.516 39.557 14.277 1.00 37.34 289 ARG A CA 1
ATOM 2072 C C . ARG A 1 289 ? -16.730 40.414 13.905 1.00 37.34 289 ARG A C 1
ATOM 2074 O O . ARG A 1 289 ? -17.686 39.875 13.355 1.00 37.34 289 ARG A O 1
ATOM 2081 N N . GLU A 1 290 ? -16.691 41.731 14.119 1.00 33.06 290 GLU A N 1
ATOM 2082 C CA . GLU A 1 290 ? -17.782 42.634 13.696 1.00 33.06 290 GLU A CA 1
ATOM 2083 C C . GLU A 1 290 ? -17.757 42.936 12.185 1.00 33.06 290 GLU A C 1
ATOM 2085 O O . GLU A 1 290 ? -18.806 43.011 11.544 1.00 33.06 290 GLU A O 1
ATOM 2090 N N . LYS A 1 291 ? -16.574 43.007 11.556 1.00 40.22 291 LYS A N 1
ATOM 2091 C CA . LYS A 1 291 ? -16.462 43.276 10.107 1.00 40.22 291 LYS A CA 1
ATOM 2092 C C . LYS A 1 291 ? -16.733 42.069 9.206 1.00 40.22 291 LYS A C 1
ATOM 2094 O O . LYS A 1 291 ? -16.966 42.261 8.014 1.00 40.22 291 LYS A O 1
ATOM 2099 N N . MET A 1 292 ? -16.763 40.854 9.753 1.00 36.22 292 MET A N 1
ATOM 2100 C CA . MET A 1 292 ? -17.165 39.652 9.012 1.00 36.22 292 MET A CA 1
ATOM 2101 C C . MET A 1 292 ? -18.677 39.358 9.061 1.00 36.22 292 MET A C 1
ATOM 2103 O O . MET A 1 292 ? -19.137 38.543 8.261 1.00 36.22 292 MET A O 1
ATOM 2107 N N . TRP A 1 293 ? -19.468 40.010 9.932 1.00 38.50 293 TRP A N 1
ATOM 2108 C CA . TRP A 1 293 ? -20.868 39.607 10.178 1.00 38.50 293 TRP A CA 1
ATOM 2109 C C . TRP A 1 293 ? -21.964 40.624 9.771 1.00 38.50 293 TRP A C 1
ATOM 2111 O O . TRP A 1 293 ? -23.090 40.209 9.506 1.00 38.50 293 TRP A O 1
ATOM 2121 N N . GLU A 1 294 ? -21.687 41.924 9.598 1.00 35.53 294 GLU A N 1
ATOM 2122 C CA . GLU A 1 294 ? -22.752 42.928 9.329 1.00 35.53 294 GLU A CA 1
ATOM 2123 C C . GLU A 1 294 ? -23.120 43.141 7.835 1.00 35.53 294 GLU A C 1
ATOM 2125 O O . GLU A 1 294 ? -23.915 44.018 7.500 1.00 35.53 294 GLU A O 1
ATOM 2130 N N . GLY A 1 295 ? -22.560 42.356 6.905 1.00 35.22 295 GLY A N 1
ATOM 2131 C CA . GLY A 1 295 ? -22.721 42.560 5.452 1.00 35.22 295 GLY A CA 1
ATOM 2132 C C . GLY A 1 295 ? -23.791 41.721 4.740 1.00 35.22 295 GLY A C 1
ATOM 2133 O O . GLY A 1 295 ? -24.001 41.904 3.543 1.00 35.22 295 GLY A O 1
ATOM 2134 N N . ARG A 1 296 ? -24.475 40.786 5.413 1.00 44.25 296 ARG A N 1
ATOM 2135 C CA . ARG A 1 296 ? -25.512 39.947 4.776 1.00 44.25 296 ARG A CA 1
ATOM 2136 C C . ARG A 1 296 ? -26.823 39.939 5.558 1.00 44.25 296 ARG A C 1
ATOM 2138 O O . ARG A 1 296 ? -27.208 38.943 6.163 1.00 44.25 296 ARG A O 1
ATOM 2145 N N . ARG A 1 297 ? -27.572 41.039 5.445 1.00 35.06 297 ARG A N 1
ATOM 2146 C CA . ARG A 1 297 ? -29.039 41.015 5.536 1.00 35.06 297 ARG A CA 1
ATOM 2147 C C . ARG A 1 297 ? -29.669 41.412 4.196 1.00 35.06 297 ARG A C 1
ATOM 2149 O O . ARG A 1 297 ? -29.828 42.591 3.918 1.00 35.06 297 ARG A O 1
ATOM 2156 N N . THR A 1 298 ? -30.109 40.366 3.478 1.00 33.28 298 THR A N 1
ATOM 2157 C CA . THR A 1 298 ? -31.381 40.230 2.715 1.00 33.28 298 THR A CA 1
ATOM 2158 C C . THR A 1 298 ? -31.640 41.090 1.460 1.00 33.28 298 THR A C 1
ATOM 2160 O O . THR A 1 298 ? -31.120 42.194 1.386 1.00 33.28 298 THR A O 1
ATOM 2163 N N . PRO A 1 299 ? -32.561 40.700 0.541 1.00 31.91 299 PRO A N 1
ATOM 2164 C CA . PRO A 1 299 ? -33.221 39.403 0.315 1.00 31.91 299 PRO A CA 1
ATOM 2165 C C . PRO A 1 299 ? -33.186 38.920 -1.157 1.00 31.91 299 PRO A C 1
ATOM 2167 O O . PRO A 1 299 ? -32.810 39.636 -2.078 1.00 31.91 299 PRO A O 1
ATOM 2170 N N . LEU A 1 300 ? -33.641 37.676 -1.325 1.00 39.94 300 LEU A N 1
ATOM 2171 C CA . LEU A 1 300 ? -34.085 37.037 -2.565 1.00 39.94 300 LEU A CA 1
ATOM 2172 C C . LEU A 1 300 ? -34.901 37.964 -3.482 1.00 39.94 300 LEU A C 1
ATOM 2174 O O . LEU A 1 300 ? -35.902 38.524 -3.030 1.00 39.94 300 LEU A O 1
ATOM 2178 N N . LEU A 1 301 ? -34.526 37.988 -4.763 1.00 33.22 301 LEU A N 1
ATOM 2179 C CA . LEU A 1 301 ? -35.415 38.046 -5.928 1.00 33.22 301 LEU A CA 1
ATOM 2180 C C . LEU A 1 301 ? -34.779 37.247 -7.071 1.00 33.22 301 LEU A C 1
ATOM 2182 O O . LEU A 1 301 ? -33.567 37.448 -7.311 1.00 33.22 301 LEU A O 1
#

Foldseek 3Di:
DDQFWFWKFWDPVRDIATAGEPDPDDDDAQFWFWKQFLVGITIIGTHGTDDVVVCVVPVPGTHIHGYGTDDVVLVVLQVVQQVLFVVLQVVLVVVCVVVVAQKDFDTWGAHSVRAEIETEIAHPDDDDCVVSQVVSCVVSVHRYWYDHPYDDDDDPDDDDDDDDDDDDDDDDDDDDDDDDDDDDDDDDDDDDDDDFDADPVRDRDQLVPPDQCCQLASSQSFGNVLLLVQLVVQQQALVSSCVRGVGCVIPNPSSVSSNSSSCCRHPVVVVVPDDDDDPVVVVVVVVVVVVVPPPDDDDDD

pLDDT: mean 72.23, std 23.29, range [28.81, 97.88]

Radius of gyration: 26.6 Å; chains: 1; bounding box: 60×78×67 Å